Protein AF-A0A086PU56-F1 (afdb_monomer_lite)

Structure (mmCIF, N/CA/C/O backbone):
data_AF-A0A086PU56-F1
#
_entry.id   AF-A0A086PU56-F1
#
loop_
_atom_site.group_PDB
_atom_site.id
_atom_site.type_symbol
_atom_site.label_atom_id
_atom_site.label_alt_id
_atom_site.label_comp_id
_atom_site.label_asym_id
_atom_site.label_entity_id
_atom_site.label_seq_id
_atom_site.pdbx_PDB_ins_code
_atom_site.Cartn_x
_atom_site.Cartn_y
_atom_site.Cartn_z
_atom_site.occupancy
_atom_site.B_iso_or_equiv
_atom_site.auth_seq_id
_atom_site.auth_comp_id
_atom_site.auth_asym_id
_atom_site.auth_atom_id
_atom_site.pdbx_PDB_model_num
ATOM 1 N N . LEU A 1 1 ? -13.291 4.329 25.670 1.00 55.03 1 LEU A N 1
ATOM 2 C CA . LEU A 1 1 ? -14.716 4.045 25.392 1.00 55.03 1 LEU A CA 1
ATOM 3 C C . LEU A 1 1 ? -14.932 2.581 25.708 1.00 55.03 1 LEU A C 1
ATOM 5 O O . LEU A 1 1 ? -14.047 1.801 25.373 1.00 55.03 1 LEU A O 1
ATOM 9 N N . SER A 1 2 ? -15.997 2.230 26.428 1.00 65.12 2 SER A N 1
ATOM 10 C CA . SER A 1 2 ? -16.308 0.816 26.658 1.00 65.12 2 SER A CA 1
ATOM 11 C C . SER A 1 2 ? -16.771 0.168 25.348 1.00 65.12 2 SER A C 1
ATOM 13 O O . SER A 1 2 ? -17.221 0.871 24.440 1.00 65.12 2 SER A O 1
ATOM 15 N N . ASP A 1 3 ? -16.661 -1.156 25.231 1.00 54.44 3 ASP A N 1
ATOM 16 C CA . ASP A 1 3 ? -17.121 -1.868 24.031 1.00 54.44 3 ASP A CA 1
ATOM 17 C C . ASP A 1 3 ? -18.613 -1.638 23.751 1.00 54.44 3 ASP A C 1
ATOM 19 O O . ASP A 1 3 ? -18.994 -1.553 22.583 1.00 54.44 3 ASP A O 1
ATOM 23 N N . GLU A 1 4 ? -19.411 -1.451 24.809 1.00 64.31 4 GLU A N 1
ATOM 24 C CA . GLU A 1 4 ? -20.834 -1.088 24.766 1.00 64.31 4 GLU A CA 1
ATOM 25 C C . GLU A 1 4 ? -21.075 0.312 24.177 1.00 64.31 4 GLU A C 1
ATOM 27 O O . GLU A 1 4 ? -22.011 0.509 23.399 1.00 64.31 4 GLU A O 1
ATOM 32 N N . ASP A 1 5 ? -20.227 1.295 24.505 1.00 62.44 5 ASP A N 1
ATOM 33 C CA . ASP A 1 5 ? -20.349 2.660 23.969 1.00 62.44 5 ASP A CA 1
ATOM 34 C C . ASP A 1 5 ? -20.046 2.703 22.465 1.00 62.44 5 ASP A C 1
ATOM 36 O O . ASP A 1 5 ? -20.696 3.428 21.707 1.00 62.44 5 ASP A O 1
ATOM 40 N N . ILE A 1 6 ? -19.067 1.903 22.031 1.00 56.56 6 ILE A N 1
ATOM 41 C CA . ILE A 1 6 ? -18.674 1.774 20.622 1.00 56.56 6 ILE A CA 1
ATOM 42 C C . ILE A 1 6 ? -19.783 1.072 19.832 1.00 56.56 6 ILE A C 1
ATOM 44 O O . ILE A 1 6 ? -20.113 1.490 18.724 1.00 56.56 6 ILE A O 1
ATOM 48 N N . GLU A 1 7 ? -20.395 0.035 20.407 1.00 60.97 7 GLU A N 1
ATOM 49 C CA . GLU A 1 7 ? -21.490 -0.707 19.777 1.00 60.97 7 GLU A CA 1
ATOM 50 C C . GLU A 1 7 ? -22.728 0.177 19.569 1.00 60.97 7 GLU A C 1
ATOM 52 O O . GLU A 1 7 ? -23.252 0.247 18.457 1.00 60.97 7 GLU A O 1
ATOM 57 N N . LYS A 1 8 ? -23.113 0.971 20.577 1.00 67.25 8 LYS A N 1
ATOM 58 C CA . LYS A 1 8 ? -24.206 1.952 20.455 1.00 67.25 8 LYS A CA 1
ATOM 59 C C . LYS A 1 8 ? -23.942 3.042 19.417 1.00 67.25 8 LYS A C 1
ATOM 61 O O . LYS A 1 8 ? -24.867 3.465 18.723 1.00 67.25 8 LYS A O 1
ATOM 66 N N . GLN A 1 9 ? -22.707 3.533 19.305 1.00 65.00 9 GLN A N 1
ATOM 67 C CA . GLN A 1 9 ? -22.363 4.509 18.265 1.00 65.00 9 GLN A CA 1
ATOM 68 C C . GLN A 1 9 ? -22.461 3.901 16.860 1.00 65.00 9 GLN A C 1
ATOM 70 O O . GLN A 1 9 ? -22.974 4.549 15.945 1.00 65.00 9 GLN A O 1
ATOM 75 N N . LEU A 1 10 ? -22.023 2.653 16.697 1.00 60.66 10 LEU A N 1
ATOM 76 C CA . LEU A 1 10 ? -22.048 1.926 15.428 1.00 60.66 10 LEU A CA 1
ATOM 77 C C . LEU A 1 10 ? -23.455 1.529 14.983 1.00 60.66 10 LEU A C 1
ATOM 79 O O . LEU A 1 10 ? -23.767 1.621 13.795 1.00 60.66 10 LEU A O 1
ATOM 83 N N . GLU A 1 11 ? -24.340 1.184 15.919 1.00 64.75 11 GLU A N 1
ATOM 84 C CA . GLU A 1 11 ? -25.767 1.008 15.630 1.00 64.75 11 GLU A CA 1
ATOM 85 C C . GLU A 1 11 ? -26.376 2.271 14.999 1.00 64.75 11 GLU A C 1
ATOM 87 O O . GLU A 1 11 ? -27.215 2.180 14.102 1.00 64.75 11 GLU A O 1
ATOM 92 N N . GLY A 1 12 ? -25.901 3.460 15.389 1.00 63.69 12 GLY A N 1
ATOM 93 C CA . GLY A 1 12 ? -26.282 4.741 14.788 1.00 63.69 12 GLY A CA 1
ATOM 94 C C . GLY A 1 12 ? -25.843 4.918 13.327 1.00 63.69 12 GLY A C 1
ATOM 95 O O . GLY A 1 12 ? -26.480 5.677 12.589 1.00 63.69 12 GLY A O 1
ATOM 96 N N . MET A 1 13 ? -24.797 4.203 12.895 1.00 64.69 13 MET A N 1
ATOM 97 C CA . MET A 1 13 ? -24.257 4.230 11.528 1.00 64.69 13 MET A CA 1
ATOM 98 C C . MET A 1 13 ? -24.951 3.243 10.587 1.00 64.69 13 MET A C 1
ATOM 100 O O . MET A 1 13 ? -24.829 3.379 9.368 1.00 64.69 13 MET A O 1
ATOM 104 N N . LEU A 1 14 ? -25.717 2.286 11.124 1.00 62.94 14 LEU A N 1
ATOM 105 C CA . LEU A 1 14 ? -26.533 1.399 10.303 1.00 62.94 14 LEU A CA 1
ATOM 106 C C . LEU A 1 14 ? -27.480 2.235 9.419 1.00 62.94 14 LEU A C 1
ATOM 108 O O . LEU A 1 14 ? -28.028 3.258 9.858 1.00 62.94 14 LEU A O 1
ATOM 112 N N . PRO A 1 15 ? -27.726 1.825 8.168 1.00 60.47 15 PRO A N 1
ATOM 113 C CA . PRO A 1 15 ? -28.774 2.416 7.352 1.00 60.47 15 PRO A CA 1
ATOM 114 C C . PRO A 1 15 ? -30.108 2.500 8.111 1.00 60.47 15 PRO A C 1
ATOM 116 O O . PRO A 1 15 ? -30.476 1.584 8.845 1.00 60.47 15 PRO A O 1
ATOM 119 N N . ALA A 1 16 ? -30.858 3.593 7.938 1.00 61.00 16 ALA A N 1
ATOM 120 C CA . ALA A 1 16 ? -32.083 3.852 8.710 1.00 61.00 16 ALA A CA 1
ATOM 121 C C . ALA A 1 16 ? -33.115 2.703 8.646 1.00 61.00 16 ALA A C 1
ATOM 123 O O . ALA A 1 16 ? -33.845 2.477 9.609 1.00 61.00 16 ALA A O 1
ATOM 124 N N . HIS A 1 17 ? -33.128 1.942 7.547 1.00 58.12 17 HIS A N 1
ATOM 125 C CA . HIS A 1 17 ? -33.994 0.779 7.328 1.00 58.12 17 HIS A CA 1
ATOM 126 C C . HIS A 1 17 ? -33.595 -0.484 8.120 1.00 58.12 17 HIS A C 1
ATOM 128 O O . HIS A 1 17 ? -34.382 -1.423 8.173 1.00 58.12 17 HIS A O 1
ATOM 134 N N . LEU A 1 18 ? -32.395 -0.519 8.713 1.00 56.38 18 LEU A N 1
ATOM 135 C CA . LEU A 1 18 ? -31.957 -1.546 9.671 1.00 56.38 18 LEU A CA 1
ATOM 136 C C . LEU A 1 18 ? -32.157 -1.093 11.128 1.00 56.38 18 LEU A C 1
ATOM 138 O O . LEU A 1 18 ? -32.280 -1.928 12.015 1.00 56.38 18 LEU A O 1
ATOM 142 N N . ARG A 1 19 ? -32.230 0.225 11.372 1.00 61.25 19 ARG A N 1
ATOM 143 C CA . ARG A 1 19 ? -32.519 0.829 12.689 1.00 61.25 19 ARG A CA 1
ATOM 144 C C . ARG A 1 19 ? -34.007 0.879 13.048 1.00 61.25 19 ARG A C 1
ATOM 146 O O . ARG A 1 19 ? -34.351 1.206 14.179 1.00 61.25 19 ARG A O 1
ATOM 153 N N . SER A 1 20 ? -34.892 0.621 12.090 1.00 58.16 20 SER A N 1
ATOM 154 C CA . SER A 1 20 ? -36.346 0.656 12.271 1.00 58.16 20 SER A CA 1
ATOM 155 C C . SER A 1 20 ? -36.962 -0.715 11.957 1.00 58.16 20 SER A C 1
ATOM 157 O O . SER A 1 20 ? -36.424 -1.438 11.117 1.00 58.16 20 SER A O 1
ATOM 159 N N . PRO A 1 21 ? -38.060 -1.120 12.628 1.00 51.03 21 PRO A N 1
ATOM 160 C CA . PRO A 1 21 ? -38.699 -2.410 12.373 1.00 51.03 21 PRO A CA 1
ATOM 161 C C . PRO A 1 21 ? -39.156 -2.493 10.907 1.00 51.03 21 PRO A C 1
ATOM 163 O O . PRO A 1 21 ? -39.941 -1.668 10.440 1.00 51.03 21 PRO A O 1
ATOM 166 N N . SER A 1 22 ? -38.616 -3.466 10.166 1.00 51.72 22 SER A N 1
ATOM 167 C CA . SER A 1 22 ? -38.719 -3.541 8.703 1.00 51.72 22 SER A CA 1
ATOM 168 C C . SER A 1 22 ? -39.925 -4.365 8.235 1.00 51.72 22 SER A C 1
ATOM 170 O O . SER A 1 22 ? -40.062 -5.523 8.636 1.00 51.72 22 SER A O 1
ATOM 172 N N . PRO A 1 23 ? -40.762 -3.854 7.314 1.00 43.66 23 PRO A N 1
ATOM 173 C CA . PRO A 1 23 ? -41.641 -4.687 6.513 1.00 43.66 23 PRO A CA 1
ATOM 174 C C . PRO A 1 23 ? -40.881 -5.164 5.260 1.00 43.66 23 PRO A C 1
ATOM 176 O O . PRO A 1 23 ? -40.871 -4.486 4.238 1.00 43.66 23 PRO A O 1
ATOM 179 N N . ALA A 1 24 ? -40.227 -6.326 5.349 1.00 50.44 24 ALA A N 1
ATOM 180 C CA . ALA A 1 24 ? -39.989 -7.286 4.255 1.00 50.44 24 ALA A CA 1
ATOM 181 C C . ALA A 1 24 ? -39.618 -6.758 2.835 1.00 50.44 24 ALA A C 1
ATOM 183 O O . ALA A 1 24 ? -40.088 -7.319 1.845 1.00 50.44 24 ALA A O 1
ATOM 184 N N . ARG A 1 25 ? -38.797 -5.703 2.680 1.00 52.44 25 ARG A N 1
ATOM 185 C CA . ARG A 1 25 ? -38.546 -5.070 1.356 1.00 52.44 25 ARG A CA 1
ATOM 186 C C . ARG A 1 25 ? -37.115 -5.088 0.801 1.00 52.44 25 ARG A C 1
ATOM 188 O O . ARG A 1 25 ? -36.935 -4.624 -0.318 1.00 52.44 25 ARG A O 1
ATOM 195 N N . PHE A 1 26 ? -36.114 -5.638 1.494 1.00 53.97 26 PHE A N 1
ATOM 196 C CA . PHE A 1 26 ? -34.702 -5.479 1.077 1.00 53.97 26 PHE A CA 1
ATOM 197 C C . PHE A 1 26 ? -33.940 -6.777 0.754 1.00 53.97 26 PHE A C 1
ATOM 199 O O . PHE A 1 26 ? -32.730 -6.747 0.569 1.00 53.97 26 PHE A O 1
ATOM 206 N N . GLY A 1 27 ? -34.633 -7.914 0.626 1.00 58.41 27 GLY A N 1
ATOM 207 C CA . GLY A 1 27 ? -34.060 -9.131 0.028 1.00 58.41 27 GLY A CA 1
ATOM 208 C C . GLY A 1 27 ? -33.104 -9.947 0.907 1.00 58.41 27 GLY A C 1
ATOM 209 O O . GLY A 1 27 ? -32.570 -10.942 0.427 1.00 58.41 27 GLY A O 1
ATOM 210 N N . TRP A 1 28 ? -32.895 -9.579 2.176 1.00 60.50 28 TRP A N 1
ATOM 211 C CA . TRP A 1 28 ? -32.205 -10.448 3.135 1.00 60.50 28 TRP A CA 1
ATOM 212 C C . TRP A 1 28 ? -33.178 -11.486 3.703 1.00 60.50 28 TRP A C 1
ATOM 214 O O . TRP A 1 28 ? -34.264 -11.100 4.150 1.00 60.50 28 TRP A O 1
ATOM 224 N N . PRO A 1 29 ? -32.811 -12.780 3.710 1.00 64.31 29 PRO A N 1
ATOM 225 C CA . PRO A 1 29 ? -33.572 -13.790 4.431 1.00 64.31 29 PRO A CA 1
ATOM 226 C C . PRO A 1 29 ? -33.700 -13.379 5.907 1.00 64.31 29 PRO A C 1
ATOM 228 O O . PRO A 1 29 ? -32.696 -12.935 6.474 1.00 64.31 29 PRO A O 1
ATOM 231 N N . PRO A 1 30 ? -34.883 -13.498 6.542 1.00 63.88 30 PRO A N 1
ATOM 232 C CA . PRO A 1 30 ? -35.091 -13.127 7.946 1.00 63.88 30 PRO A CA 1
ATOM 233 C C . PRO A 1 30 ? -34.046 -13.729 8.894 1.00 63.88 30 PRO A C 1
ATOM 235 O O . PRO A 1 30 ? -33.581 -13.059 9.813 1.00 63.88 30 PRO A O 1
ATOM 238 N N . GLU A 1 31 ? -33.625 -14.963 8.624 1.00 68.12 31 GLU A N 1
ATOM 239 C CA . GLU A 1 31 ? -32.595 -15.688 9.365 1.00 68.12 31 GLU A CA 1
ATOM 240 C C . GLU A 1 31 ? -31.180 -15.096 9.235 1.00 68.12 31 GLU A C 1
ATOM 242 O O . GLU A 1 31 ? -30.375 -15.262 10.145 1.00 68.12 31 GLU A O 1
ATOM 247 N N . ALA A 1 32 ? -30.873 -14.367 8.156 1.00 68.31 32 ALA A N 1
ATOM 248 C CA . ALA A 1 32 ? -29.535 -13.830 7.879 1.00 68.31 32 ALA A CA 1
ATOM 249 C C . ALA A 1 32 ? -29.353 -12.367 8.324 1.00 68.31 32 ALA A C 1
ATOM 251 O O . ALA A 1 32 ? -28.243 -11.838 8.295 1.00 68.31 32 ALA A O 1
ATOM 252 N N . VAL A 1 33 ? -30.432 -11.689 8.735 1.00 69.38 33 VAL A N 1
ATOM 253 C CA . VAL A 1 33 ? -30.401 -10.260 9.094 1.00 69.38 33 VAL A CA 1
ATOM 254 C C . VAL A 1 33 ? -29.462 -10.000 10.271 1.00 69.38 33 VAL A C 1
ATOM 256 O O . VAL A 1 33 ? -28.642 -9.087 10.208 1.00 69.38 33 VAL A O 1
ATOM 259 N N . ALA A 1 34 ? -29.547 -10.814 11.326 1.00 69.31 34 ALA A N 1
ATOM 260 C CA . ALA A 1 34 ? -28.716 -10.652 12.518 1.00 69.31 34 ALA A CA 1
ATOM 261 C C . ALA A 1 34 ? -27.223 -10.847 12.212 1.00 69.31 34 ALA A C 1
ATOM 263 O O . ALA A 1 34 ? -26.387 -10.085 12.695 1.00 69.31 34 ALA A O 1
ATOM 264 N N . ASP A 1 35 ? -26.887 -11.830 11.377 1.00 72.00 35 ASP A N 1
ATOM 265 C CA . ASP A 1 35 ? -25.500 -12.124 11.022 1.00 72.00 35 ASP A CA 1
ATOM 266 C C . ASP A 1 35 ? -24.917 -11.083 10.062 1.00 72.00 35 ASP A C 1
ATOM 268 O O . ASP A 1 35 ? -23.776 -10.664 10.245 1.00 72.00 35 ASP A O 1
ATOM 272 N N . ASN A 1 36 ? -25.713 -10.568 9.121 1.00 68.00 36 ASN A N 1
ATOM 273 C CA . ASN A 1 36 ? -25.301 -9.463 8.253 1.00 68.00 36 ASN A CA 1
ATOM 274 C C . ASN A 1 36 ? -25.085 -8.158 9.036 1.00 68.00 36 ASN A C 1
ATOM 276 O O . ASN A 1 36 ? -24.133 -7.430 8.764 1.00 68.00 36 ASN A O 1
ATOM 280 N N . ILE A 1 37 ? -25.927 -7.866 10.035 1.00 67.50 37 ILE A N 1
ATOM 281 C CA . ILE A 1 37 ? -25.735 -6.709 10.925 1.00 67.50 37 ILE A CA 1
ATOM 282 C C . ILE A 1 37 ? -24.455 -6.878 11.749 1.00 67.50 37 ILE A C 1
ATOM 284 O O . ILE A 1 37 ? -23.664 -5.944 11.840 1.00 67.50 37 ILE A O 1
ATOM 288 N N . ARG A 1 38 ? -24.208 -8.068 12.310 1.00 70.31 38 ARG A N 1
ATOM 289 C CA . ARG A 1 38 ? -22.964 -8.354 13.045 1.00 70.31 38 ARG A CA 1
ATOM 290 C C . ARG A 1 38 ? -21.731 -8.232 12.160 1.00 70.31 38 ARG A C 1
ATOM 292 O O . ARG A 1 38 ? -20.716 -7.725 12.627 1.00 70.31 38 ARG A O 1
ATOM 299 N N . LEU A 1 39 ? -21.810 -8.689 10.911 1.00 72.00 39 LEU A N 1
ATOM 300 C CA . LEU A 1 39 ? -20.736 -8.533 9.937 1.00 72.00 39 LEU A CA 1
ATOM 301 C C . LEU A 1 39 ? -20.474 -7.051 9.663 1.00 72.00 39 LEU A C 1
ATOM 303 O O . LEU A 1 39 ? -19.336 -6.621 9.786 1.00 72.00 39 LEU A O 1
ATOM 307 N N . PHE A 1 40 ? -21.519 -6.259 9.418 1.00 68.88 40 PHE A N 1
ATOM 308 C CA . PHE A 1 40 ? -21.396 -4.816 9.208 1.00 68.88 40 PHE A CA 1
ATOM 309 C C . PHE A 1 40 ? -20.796 -4.097 10.423 1.00 68.88 40 PHE A C 1
ATOM 311 O O . PHE A 1 40 ? -19.900 -3.274 10.276 1.00 68.88 40 PHE A O 1
ATOM 318 N N . ILE A 1 41 ? -21.264 -4.409 11.636 1.00 64.75 41 ILE A N 1
ATOM 319 C CA . ILE A 1 41 ? -20.729 -3.821 12.872 1.00 64.75 41 ILE A CA 1
ATOM 320 C C . ILE A 1 41 ? -19.270 -4.230 13.068 1.00 64.75 41 ILE A C 1
ATOM 322 O O . ILE A 1 41 ? -18.474 -3.402 13.498 1.00 64.75 41 ILE A O 1
ATOM 326 N N . ARG A 1 42 ? -18.901 -5.476 12.745 1.00 69.88 42 ARG A N 1
ATOM 327 C CA . ARG A 1 42 ? -17.510 -5.939 12.799 1.00 69.88 42 ARG A CA 1
ATOM 328 C C . ARG A 1 42 ? -16.646 -5.196 11.789 1.00 69.88 42 ARG A C 1
ATOM 330 O O . ARG A 1 42 ? -15.637 -4.644 12.189 1.00 69.88 42 ARG A O 1
ATOM 337 N N . GLU A 1 43 ? -17.072 -5.114 10.533 1.00 66.31 43 GLU A N 1
ATOM 338 C CA . GLU A 1 43 ? -16.362 -4.380 9.482 1.00 66.31 43 GLU A CA 1
ATOM 339 C C . GLU A 1 43 ? -16.209 -2.898 9.839 1.00 66.31 43 GLU A C 1
ATOM 341 O O . GLU A 1 43 ? -15.130 -2.340 9.679 1.00 66.31 43 GLU A O 1
ATOM 346 N N . ALA A 1 44 ? -17.246 -2.274 10.402 1.00 62.69 44 ALA A N 1
ATOM 347 C CA . ALA A 1 44 ? -17.198 -0.891 10.860 1.00 62.69 44 ALA A CA 1
ATOM 348 C C . ALA A 1 44 ? -16.341 -0.713 12.127 1.00 62.69 44 ALA A C 1
ATOM 350 O O . ALA A 1 44 ? -15.652 0.297 12.241 1.00 62.69 44 ALA A O 1
ATOM 351 N N . LYS A 1 45 ? -16.348 -1.669 13.073 1.00 64.00 45 LYS A N 1
ATOM 352 C CA . LYS A 1 45 ? -15.429 -1.695 14.230 1.00 64.00 45 LYS A CA 1
ATOM 353 C C . LYS A 1 45 ? -13.991 -1.830 13.763 1.00 64.00 45 LYS A C 1
ATOM 355 O O . LYS A 1 45 ? -13.143 -1.106 14.270 1.00 64.00 45 LYS A O 1
ATOM 360 N N . ASP A 1 46 ? -13.730 -2.724 12.818 1.00 60.81 46 ASP A N 1
ATOM 361 C CA . ASP A 1 46 ? -12.413 -2.920 12.233 1.00 60.81 46 ASP A CA 1
ATOM 362 C C . ASP A 1 46 ? -11.990 -1.625 11.526 1.00 60.81 46 ASP A C 1
ATOM 364 O O . ASP A 1 46 ? -10.940 -1.085 11.845 1.00 60.81 46 ASP A O 1
ATOM 368 N N . GLU A 1 47 ? -12.842 -1.025 10.690 1.00 61.03 47 GLU A N 1
ATOM 369 C CA . GLU A 1 47 ? -12.590 0.266 10.029 1.00 61.03 47 GLU A CA 1
ATOM 370 C C . GLU A 1 47 ? -12.354 1.417 11.031 1.00 61.03 47 GLU A C 1
ATOM 372 O O . GLU A 1 47 ? -11.457 2.236 10.837 1.00 61.03 47 GLU A O 1
ATOM 377 N N . LEU A 1 48 ? -13.075 1.463 12.154 1.00 59.94 48 LEU A N 1
ATOM 378 C CA . LEU A 1 48 ? -12.859 2.448 13.224 1.00 59.94 48 LEU A CA 1
ATOM 379 C C . LEU A 1 48 ? -11.600 2.182 14.056 1.00 59.94 48 LEU A C 1
ATOM 381 O O . LEU A 1 48 ? -10.901 3.129 14.414 1.00 59.94 48 LEU A O 1
ATOM 385 N N . ALA A 1 49 ? -11.274 0.924 14.347 1.00 57.22 49 ALA A N 1
ATOM 386 C CA . ALA A 1 49 ? -10.025 0.541 15.006 1.00 57.22 49 ALA A CA 1
ATOM 387 C C . ALA A 1 49 ? -8.815 0.906 14.130 1.00 57.22 49 ALA A C 1
ATOM 389 O O . ALA A 1 49 ? -7.786 1.367 14.625 1.00 57.22 49 ALA A O 1
ATOM 390 N N . LEU A 1 50 ? -8.986 0.799 12.813 1.00 57.47 50 LEU A N 1
ATOM 391 C CA . LEU A 1 50 ? -8.070 1.251 11.771 1.00 57.47 50 LEU A CA 1
ATOM 392 C C . LEU A 1 50 ? -7.952 2.793 11.670 1.00 57.47 50 LEU A C 1
ATOM 394 O O . LEU A 1 50 ? -7.039 3.294 11.013 1.00 57.47 50 LEU A O 1
ATOM 398 N N . HIS A 1 51 ? -8.816 3.547 12.358 1.00 58.03 51 HIS A N 1
ATOM 399 C CA . HIS A 1 51 ? -8.730 4.999 12.580 1.00 58.03 51 HIS A CA 1
ATOM 400 C C . HIS A 1 51 ? -8.290 5.367 14.014 1.00 58.03 51 HIS A C 1
ATOM 402 O O . HIS A 1 51 ? -8.414 6.521 14.431 1.00 58.03 51 HIS A O 1
ATOM 408 N N . GLY A 1 52 ? -7.780 4.397 14.781 1.00 62.00 52 GLY A N 1
ATOM 409 C CA . GLY A 1 52 ? -7.311 4.594 16.152 1.00 62.00 52 GLY A CA 1
ATOM 410 C C . GLY A 1 52 ? -6.070 5.501 16.275 1.00 62.00 52 GLY A C 1
ATOM 411 O O . GLY A 1 52 ? -5.359 5.739 15.299 1.00 62.00 52 GLY A O 1
ATOM 412 N N . PRO A 1 53 ? -5.758 5.991 17.492 1.00 60.81 53 PRO A N 1
ATOM 413 C CA . PRO A 1 53 ? -4.679 6.961 17.749 1.00 60.81 53 PRO A CA 1
ATOM 414 C C . PRO A 1 53 ? -3.259 6.455 17.419 1.00 60.81 53 PRO A C 1
ATOM 416 O O . PRO A 1 53 ? -2.323 7.253 17.310 1.00 60.81 53 PRO A O 1
ATOM 419 N N . ASP A 1 54 ? -3.094 5.143 17.237 1.00 75.69 54 ASP A N 1
ATOM 420 C CA . ASP A 1 54 ? -1.815 4.493 16.924 1.00 75.69 54 ASP A CA 1
ATOM 421 C C . ASP A 1 54 ? -1.582 4.279 15.421 1.00 75.69 54 ASP A C 1
ATOM 423 O O . ASP A 1 54 ? -0.597 3.654 15.018 1.00 75.69 54 ASP A O 1
ATOM 427 N N . MET A 1 55 ? -2.462 4.832 14.586 1.00 77.50 55 MET A N 1
ATOM 428 C CA . MET A 1 55 ? -2.365 4.771 13.132 1.00 77.50 55 MET A CA 1
ATOM 429 C C . MET A 1 55 ? -1.672 6.016 12.572 1.00 77.50 55 MET A C 1
ATOM 431 O O . MET A 1 55 ? -1.970 7.153 12.936 1.00 77.50 55 MET A O 1
ATOM 435 N N . VAL A 1 56 ? -0.745 5.801 11.642 1.00 82.19 56 VAL A N 1
ATOM 436 C CA . VAL A 1 56 ? -0.105 6.850 10.846 1.00 82.19 56 VAL A CA 1
ATOM 437 C C . VAL A 1 56 ? -0.881 7.012 9.550 1.00 82.19 56 VAL A C 1
ATOM 439 O O . VAL A 1 56 ? -1.017 6.068 8.773 1.00 82.19 56 VAL A O 1
ATOM 442 N N . HIS A 1 57 ? -1.359 8.228 9.293 1.00 83.88 57 HIS A N 1
ATOM 443 C CA . HIS A 1 57 ? -2.065 8.580 8.064 1.00 83.88 57 HIS A CA 1
ATOM 444 C C . HIS A 1 57 ? -1.130 9.320 7.112 1.00 83.88 57 HIS A C 1
ATOM 446 O O . HIS A 1 57 ? -0.571 10.360 7.457 1.00 83.88 57 HIS A O 1
ATOM 452 N N . ASN A 1 58 ? -0.971 8.814 5.889 1.00 84.06 58 ASN A N 1
ATOM 453 C CA . ASN A 1 58 ? -0.111 9.455 4.899 1.00 84.06 58 ASN A CA 1
ATOM 454 C C . ASN A 1 58 ? -0.599 9.230 3.461 1.00 84.06 58 ASN A C 1
ATOM 456 O O . ASN A 1 58 ? -1.579 8.531 3.205 1.00 84.06 58 ASN A O 1
ATOM 460 N N . ARG A 1 59 ? 0.080 9.849 2.492 1.00 86.62 59 ARG A N 1
ATOM 461 C CA . ARG A 1 59 ? -0.156 9.617 1.065 1.00 86.62 59 ARG A CA 1
ATOM 462 C C . ARG A 1 59 ? 1.080 9.010 0.433 1.00 86.62 59 ARG A C 1
ATOM 464 O O . ARG A 1 59 ? 2.096 9.685 0.271 1.00 86.62 59 ARG A O 1
ATOM 471 N N . ILE A 1 60 ? 0.968 7.763 -0.002 1.00 87.19 60 ILE A N 1
ATOM 472 C CA . ILE A 1 60 ? 2.049 7.094 -0.715 1.00 87.19 60 ILE A CA 1
ATOM 473 C C . ILE A 1 60 ? 1.977 7.413 -2.202 1.00 87.19 60 ILE A C 1
ATOM 475 O O . ILE A 1 60 ? 0.902 7.445 -2.808 1.00 87.19 60 ILE A O 1
ATOM 479 N N . ARG A 1 61 ? 3.139 7.677 -2.800 1.00 87.88 61 ARG A N 1
ATOM 480 C CA . ARG A 1 61 ? 3.250 7.790 -4.252 1.00 87.88 61 ARG A CA 1
ATOM 481 C C . ARG A 1 61 ? 3.337 6.399 -4.820 1.00 87.88 61 ARG A C 1
ATOM 483 O O . ARG A 1 61 ? 4.187 5.622 -4.405 1.00 87.88 61 ARG A O 1
ATOM 490 N N . VAL A 1 62 ? 2.507 6.113 -5.794 1.00 84.44 62 VAL A N 1
ATOM 491 C CA . VAL A 1 62 ? 2.552 4.854 -6.518 1.00 84.44 62 VAL A CA 1
ATOM 492 C C . VAL A 1 62 ? 3.016 5.148 -7.930 1.00 84.44 62 VAL A C 1
ATOM 494 O O . VAL A 1 62 ? 2.905 6.286 -8.376 1.00 84.44 62 VAL A O 1
ATOM 497 N N . ASN A 1 63 ? 3.665 4.158 -8.541 1.00 74.06 63 ASN A N 1
ATOM 498 C CA . ASN A 1 63 ? 4.019 4.021 -9.957 1.00 74.06 63 ASN A CA 1
ATOM 499 C C . ASN A 1 63 ? 3.725 5.189 -10.915 1.00 74.06 63 ASN A C 1
ATOM 501 O O . ASN A 1 63 ? 2.673 5.808 -10.913 1.00 74.06 63 ASN A O 1
ATOM 505 N N . GLY A 1 64 ? 4.690 5.447 -11.797 1.00 63.44 64 GLY A N 1
ATOM 506 C CA . GLY A 1 64 ? 4.644 6.556 -12.746 1.00 63.44 64 GLY A CA 1
ATOM 507 C C . GLY A 1 64 ? 5.988 7.269 -12.886 1.00 63.44 64 GLY A C 1
ATOM 508 O O . GLY A 1 64 ? 6.925 7.055 -12.101 1.00 63.44 64 GLY A O 1
ATOM 509 N N . ARG A 1 65 ? 6.093 8.118 -13.908 1.00 56.84 65 ARG A N 1
ATOM 510 C CA . ARG A 1 65 ? 7.222 9.016 -14.165 1.00 56.84 65 ARG A CA 1
ATOM 511 C C . ARG A 1 65 ? 6.988 10.349 -13.464 1.00 56.84 65 ARG A C 1
ATOM 513 O O . ARG A 1 65 ? 5.893 10.894 -13.481 1.00 56.84 65 ARG A O 1
ATOM 520 N N . SER A 1 66 ? 8.048 10.930 -12.900 1.00 49.97 66 SER A N 1
ATOM 521 C CA . SER A 1 66 ? 7.976 12.242 -12.233 1.00 49.97 66 SER A CA 1
ATOM 522 C C . SER A 1 66 ? 7.652 13.407 -13.172 1.00 49.97 66 SER A C 1
ATOM 524 O O . SER A 1 66 ? 7.320 14.486 -12.692 1.00 49.97 66 SER A O 1
ATOM 526 N N . LYS A 1 67 ? 7.761 13.208 -14.491 1.00 52.00 67 LYS A N 1
ATOM 527 C CA . LYS A 1 67 ? 7.307 14.158 -15.508 1.00 52.00 67 LYS A CA 1
ATOM 528 C C . LYS A 1 67 ? 6.254 13.481 -16.382 1.00 52.00 67 LYS A C 1
ATOM 530 O O . LYS A 1 67 ? 6.532 12.362 -16.832 1.00 52.00 67 LYS A O 1
ATOM 535 N N . PRO A 1 68 ? 5.119 14.146 -16.665 1.00 51.41 68 PRO A N 1
ATOM 536 C CA . PRO A 1 68 ? 4.150 13.630 -17.609 1.00 51.41 68 PRO A CA 1
ATOM 537 C C . PRO A 1 68 ? 4.854 13.434 -18.962 1.00 51.41 68 PRO A C 1
ATOM 539 O O . PRO A 1 68 ? 5.555 14.329 -19.454 1.00 51.41 68 PRO A O 1
ATOM 542 N N . PRO A 1 69 ? 4.789 12.230 -19.533 1.00 55.72 69 PRO A N 1
ATOM 543 C CA . PRO A 1 69 ? 5.388 11.945 -20.826 1.00 55.72 69 PRO A CA 1
ATOM 544 C C . PRO A 1 69 ? 4.745 12.814 -21.914 1.00 55.72 69 PRO A C 1
ATOM 546 O O . PRO A 1 69 ? 3.540 13.024 -21.937 1.00 55.72 69 PRO A O 1
ATOM 549 N N . ARG A 1 70 ? 5.561 13.317 -22.849 1.00 56.38 70 ARG A N 1
ATOM 550 C CA . ARG A 1 70 ? 5.143 14.292 -23.882 1.00 56.38 70 ARG A CA 1
ATOM 551 C C . ARG A 1 70 ? 4.072 13.784 -24.863 1.00 56.38 70 ARG A C 1
ATOM 553 O O . ARG A 1 70 ? 3.638 14.549 -25.714 1.00 56.38 70 ARG A O 1
ATOM 560 N N . ARG A 1 71 ? 3.689 12.506 -24.807 1.00 55.00 71 ARG A N 1
ATOM 561 C CA . ARG A 1 71 ? 2.678 11.907 -25.692 1.00 55.00 71 ARG A CA 1
ATOM 562 C C . ARG A 1 71 ? 1.471 11.473 -24.864 1.00 55.00 71 ARG A C 1
ATOM 564 O O . ARG A 1 71 ? 1.644 10.804 -23.849 1.00 55.00 71 ARG A O 1
ATOM 571 N N . ALA A 1 72 ? 0.272 11.780 -25.360 1.00 52.09 72 ALA A N 1
ATOM 572 C CA . ALA A 1 72 ? -1.005 11.497 -24.697 1.00 52.09 72 ALA A CA 1
ATOM 573 C C . ALA A 1 72 ? -1.210 10.012 -24.331 1.00 52.09 72 ALA A C 1
ATOM 575 O O . ALA A 1 72 ? -1.773 9.713 -23.285 1.00 52.09 72 ALA A O 1
ATOM 576 N N . ALA A 1 73 ? -0.675 9.078 -25.127 1.00 53.91 73 ALA A N 1
ATOM 577 C CA . ALA A 1 73 ? -0.757 7.635 -24.861 1.00 53.91 73 ALA A CA 1
ATOM 578 C C . ALA A 1 73 ? -0.094 7.193 -23.539 1.00 53.91 73 ALA A C 1
ATOM 580 O O . ALA A 1 73 ? -0.333 6.087 -23.067 1.00 53.91 73 ALA A O 1
ATOM 581 N N . PHE A 1 74 ? 0.733 8.046 -22.933 1.00 52.81 74 PHE A N 1
ATOM 582 C CA . PHE A 1 74 ? 1.440 7.751 -21.694 1.00 52.81 74 PHE A CA 1
ATOM 583 C C . PHE A 1 74 ? 0.913 8.559 -20.486 1.00 52.81 74 PHE A C 1
ATOM 585 O O . PHE A 1 74 ? 1.547 8.540 -19.431 1.00 52.81 74 PHE A O 1
ATOM 592 N N . LEU A 1 75 ? -0.230 9.254 -20.609 1.00 51.22 75 LEU A N 1
ATOM 593 C CA . LEU A 1 75 ? -0.902 9.942 -19.487 1.00 51.22 75 LEU A CA 1
ATOM 594 C C . LEU A 1 75 ? -1.168 8.999 -18.301 1.00 51.22 75 LEU A C 1
ATOM 596 O O . LEU A 1 75 ? -1.102 9.408 -17.150 1.00 51.22 75 LEU A O 1
ATOM 600 N N . PHE A 1 76 ? -1.339 7.703 -18.569 1.00 53.03 76 PHE A N 1
ATOM 601 C CA . PHE A 1 76 ? -1.477 6.671 -17.541 1.00 53.03 76 PHE A CA 1
ATOM 602 C C . PHE A 1 76 ? -0.223 6.470 -16.673 1.00 53.03 76 PHE A C 1
ATOM 604 O O . PHE A 1 76 ? -0.272 5.716 -15.711 1.00 53.03 76 PHE A O 1
ATOM 611 N N . HIS A 1 77 ? 0.912 7.102 -16.987 1.00 58.00 77 HIS A N 1
ATOM 612 C CA . HIS A 1 77 ? 2.160 7.001 -16.220 1.00 58.00 77 HIS A CA 1
ATOM 613 C C . HIS A 1 77 ? 2.398 8.197 -15.290 1.00 58.00 77 HIS A C 1
ATOM 615 O O . HIS A 1 77 ? 3.540 8.435 -14.889 1.00 58.00 77 HIS A O 1
ATOM 621 N N . GLU A 1 78 ? 1.373 8.982 -14.972 1.00 64.12 78 GLU A N 1
ATOM 622 C CA . GLU A 1 78 ? 1.474 9.996 -13.924 1.00 64.12 78 GLU A CA 1
ATOM 623 C C . GLU A 1 78 ? 1.651 9.359 -12.540 1.00 64.12 78 GLU A C 1
ATOM 625 O O . GLU A 1 78 ? 1.181 8.256 -12.279 1.00 64.12 78 GLU A O 1
ATOM 630 N N . ILE A 1 79 ? 2.363 10.051 -11.644 1.00 74.62 79 ILE A N 1
ATOM 631 C CA . ILE A 1 79 ? 2.511 9.592 -10.259 1.00 74.62 79 ILE A CA 1
ATOM 632 C C . ILE A 1 79 ? 1.176 9.768 -9.543 1.00 74.62 79 ILE A C 1
ATOM 634 O O . ILE A 1 79 ? 0.778 10.894 -9.233 1.00 74.62 79 ILE A O 1
ATOM 638 N N . PHE A 1 80 ? 0.547 8.650 -9.203 1.00 80.12 80 PHE A N 1
ATOM 639 C CA . PHE A 1 80 ? -0.662 8.635 -8.396 1.00 80.12 80 PHE A CA 1
ATOM 640 C C . PHE A 1 80 ? -0.332 8.728 -6.900 1.00 80.12 80 PHE A C 1
ATOM 642 O O . PHE A 1 80 ? 0.691 8.214 -6.440 1.00 80.12 80 PHE A O 1
ATOM 649 N N . ARG A 1 81 ? -1.190 9.396 -6.122 1.00 85.62 81 ARG A N 1
ATOM 650 C CA . ARG A 1 81 ? -1.069 9.475 -4.660 1.00 85.62 81 ARG A CA 1
ATOM 651 C C . ARG A 1 81 ? -2.268 8.797 -4.026 1.00 85.62 81 ARG A C 1
ATOM 653 O O . ARG A 1 81 ? -3.384 9.270 -4.199 1.00 85.62 81 ARG A O 1
ATOM 660 N N . LYS A 1 82 ? -2.024 7.749 -3.246 1.00 88.19 82 LYS A N 1
ATOM 661 C CA . LYS A 1 82 ? -3.073 7.009 -2.546 1.00 88.19 82 LYS A CA 1
ATOM 662 C C . LYS A 1 82 ? -3.020 7.305 -1.054 1.00 88.19 82 LYS A C 1
ATOM 664 O O . LYS A 1 82 ? -1.937 7.290 -0.468 1.00 88.19 82 LYS A O 1
ATOM 669 N N . ALA A 1 83 ? -4.173 7.604 -0.459 1.00 87.19 83 ALA A N 1
ATOM 670 C CA . ALA A 1 83 ? -4.297 7.723 0.988 1.00 87.19 83 ALA A CA 1
ATOM 671 C C . ALA A 1 83 ? -4.114 6.344 1.628 1.00 87.19 83 ALA A C 1
ATOM 673 O O . ALA A 1 83 ? -4.759 5.377 1.213 1.00 87.19 83 ALA A O 1
ATOM 674 N N . ILE A 1 84 ? -3.227 6.277 2.615 1.00 89.38 84 ILE A N 1
ATOM 675 C CA . ILE A 1 84 ? -2.942 5.073 3.383 1.00 89.38 84 ILE A CA 1
ATOM 676 C C . ILE A 1 84 ? -2.989 5.376 4.879 1.00 89.38 84 ILE A C 1
ATOM 678 O O . ILE A 1 84 ? -2.636 6.479 5.308 1.00 89.38 84 ILE A O 1
ATOM 682 N N . ALA A 1 85 ? -3.399 4.386 5.657 1.00 87.81 85 ALA A N 1
ATOM 683 C CA . ALA A 1 85 ? -3.277 4.361 7.104 1.00 87.81 85 ALA A CA 1
ATOM 684 C C . ALA A 1 85 ? -2.577 3.061 7.512 1.00 87.81 85 ALA A C 1
ATOM 686 O O . ALA A 1 85 ? -2.830 2.019 6.914 1.00 87.81 85 ALA A O 1
ATOM 687 N N . PHE A 1 86 ? -1.667 3.108 8.478 1.00 87.50 86 PHE A N 1
ATOM 688 C CA . PHE A 1 86 ? -0.944 1.918 8.935 1.00 87.50 86 PHE A CA 1
ATOM 689 C C . PHE A 1 86 ? -0.523 2.057 10.399 1.00 87.50 86 PHE A C 1
ATOM 691 O O . PHE A 1 86 ? -0.303 3.172 10.868 1.00 87.50 86 PHE A O 1
ATOM 698 N N . LYS A 1 87 ? -0.403 0.942 11.127 1.00 85.56 87 LYS A N 1
ATOM 699 C CA . LYS A 1 87 ? 0.068 0.957 12.523 1.00 85.56 87 LYS A CA 1
ATOM 700 C C . LYS A 1 87 ? 1.533 1.392 12.606 1.00 85.56 87 LYS A C 1
ATOM 702 O O . LYS A 1 87 ? 2.338 1.048 11.739 1.00 85.56 87 LYS A O 1
ATOM 707 N N . LYS A 1 88 ? 1.895 2.127 13.662 1.00 84.12 88 LYS A N 1
ATOM 708 C CA . LYS A 1 88 ? 3.255 2.674 13.861 1.00 84.12 88 LYS A CA 1
ATOM 709 C C . LYS A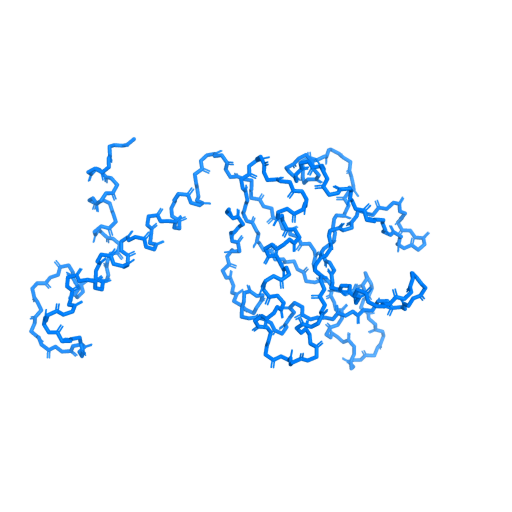 1 88 ? 4.374 1.626 13.882 1.00 84.12 88 LYS A C 1
ATOM 711 O O . LYS A 1 88 ? 5.504 1.942 13.517 1.00 84.12 88 LYS A O 1
ATOM 716 N N . ASP A 1 89 ? 4.072 0.408 14.312 1.00 87.00 89 ASP A N 1
ATOM 717 C CA . ASP A 1 89 ? 5.015 -0.694 14.510 1.00 87.00 89 ASP A CA 1
ATOM 718 C C . ASP A 1 89 ? 5.184 -1.607 13.284 1.00 87.00 89 ASP A C 1
ATOM 720 O O . ASP A 1 89 ? 6.002 -2.527 13.313 1.00 87.00 89 ASP A O 1
ATOM 724 N N . ILE A 1 90 ? 4.461 -1.348 12.189 1.00 90.06 90 ILE A N 1
ATOM 725 C CA . ILE A 1 90 ? 4.578 -2.139 10.962 1.00 90.06 90 ILE A CA 1
ATOM 726 C C . ILE A 1 90 ? 5.979 -1.998 10.359 1.00 90.06 90 ILE A C 1
ATOM 728 O O . ILE A 1 90 ? 6.491 -0.894 10.139 1.00 90.06 90 ILE A O 1
ATOM 732 N N . SER A 1 91 ? 6.576 -3.146 10.040 1.00 93.38 91 SER A N 1
ATOM 733 C CA . SER A 1 91 ? 7.830 -3.242 9.288 1.00 93.38 91 SER A CA 1
ATOM 734 C C . SER A 1 91 ? 7.618 -3.051 7.785 1.00 93.38 91 SER A C 1
ATOM 736 O O . SER A 1 91 ? 6.543 -3.325 7.242 1.00 93.38 91 SER A O 1
ATOM 738 N N . VAL A 1 92 ? 8.668 -2.631 7.076 1.00 93.44 92 VAL A N 1
ATOM 739 C CA . VAL A 1 92 ? 8.667 -2.530 5.608 1.00 93.44 92 VAL A CA 1
ATOM 740 C C . VAL A 1 92 ? 8.329 -3.875 4.964 1.00 93.44 92 VAL A C 1
ATOM 742 O O . VAL A 1 92 ? 7.617 -3.899 3.962 1.00 93.44 92 VAL A O 1
ATOM 745 N N . LEU A 1 93 ? 8.760 -4.995 5.555 1.00 94.31 93 LEU A N 1
ATOM 746 C CA . LEU A 1 93 ? 8.385 -6.330 5.091 1.00 94.31 93 LEU A CA 1
ATOM 747 C C . LEU A 1 93 ? 6.869 -6.547 5.108 1.00 94.31 93 LEU A C 1
ATOM 749 O O . LEU A 1 93 ? 6.297 -6.907 4.082 1.00 94.31 93 LEU A O 1
ATOM 753 N N . GLN A 1 94 ? 6.222 -6.318 6.254 1.00 93.50 94 GLN A N 1
ATOM 754 C CA . GLN A 1 94 ? 4.772 -6.491 6.409 1.00 93.50 94 GLN A CA 1
ATOM 755 C C . GLN A 1 94 ? 4.001 -5.556 5.473 1.00 93.50 94 GLN A C 1
ATOM 757 O O . GLN A 1 94 ? 3.039 -5.961 4.824 1.00 93.50 94 GLN A O 1
ATOM 762 N N . PHE A 1 95 ? 4.475 -4.319 5.335 1.00 93.94 95 PHE A N 1
ATOM 763 C CA . PHE A 1 95 ? 3.905 -3.347 4.412 1.00 93.94 95 PHE A CA 1
ATOM 764 C C . PHE A 1 95 ? 4.009 -3.811 2.952 1.00 93.94 95 PHE A C 1
ATOM 766 O O . PHE A 1 95 ? 3.015 -3.825 2.227 1.00 93.94 95 PHE A O 1
ATOM 773 N N . ASN A 1 96 ? 5.190 -4.258 2.516 1.00 94.62 96 ASN A N 1
ATOM 774 C CA . ASN A 1 96 ? 5.398 -4.809 1.176 1.00 94.62 96 ASN A CA 1
ATOM 775 C C . ASN A 1 96 ? 4.554 -6.072 0.945 1.00 94.62 96 ASN A C 1
ATOM 777 O O . ASN A 1 96 ? 3.988 -6.242 -0.133 1.00 94.62 96 ASN A O 1
ATOM 781 N N . GLN A 1 97 ? 4.424 -6.952 1.939 1.00 95.12 97 GLN A N 1
ATOM 782 C CA . GLN A 1 97 ? 3.586 -8.150 1.845 1.00 95.12 97 GLN A CA 1
ATOM 783 C C . GLN A 1 97 ? 2.118 -7.789 1.610 1.00 95.12 97 GLN A C 1
ATOM 785 O O . GLN A 1 97 ? 1.525 -8.278 0.650 1.00 95.12 97 GLN A O 1
ATOM 790 N N . PHE A 1 98 ? 1.574 -6.850 2.386 1.00 94.94 98 PHE A N 1
ATOM 791 C CA . PHE A 1 98 ? 0.203 -6.375 2.220 1.00 94.94 98 PHE A CA 1
ATOM 792 C C . PHE A 1 98 ? -0.068 -5.858 0.796 1.00 94.94 98 PHE A C 1
ATOM 794 O O . PHE A 1 98 ? -1.021 -6.269 0.131 1.00 94.94 98 PHE A O 1
ATOM 801 N N . PHE A 1 99 ? 0.806 -4.994 0.270 1.00 94.25 99 PHE A N 1
ATOM 802 C CA . PHE A 1 99 ? 0.645 -4.476 -1.092 1.00 94.25 99 PHE A CA 1
ATOM 803 C C . PHE A 1 99 ? 0.911 -5.532 -2.171 1.00 94.25 99 PHE A C 1
ATOM 805 O O . PHE A 1 99 ? 0.334 -5.459 -3.256 1.00 94.25 99 PHE A O 1
ATOM 812 N N . THR A 1 100 ? 1.741 -6.534 -1.886 1.00 94.50 100 THR A N 1
ATOM 813 C CA . THR A 1 100 ? 1.924 -7.690 -2.770 1.00 94.50 100 THR A CA 1
ATOM 814 C C . THR A 1 100 ? 0.635 -8.502 -2.866 1.00 94.50 100 THR A C 1
ATOM 816 O O . THR A 1 100 ? 0.250 -8.915 -3.958 1.00 94.50 100 THR A O 1
ATOM 819 N N . ASP A 1 101 ? -0.082 -8.684 -1.760 1.00 94.00 101 ASP A N 1
ATOM 820 C CA . ASP A 1 101 ? -1.366 -9.384 -1.768 1.00 94.00 101 ASP A CA 1
ATOM 821 C C . ASP A 1 101 ? -2.447 -8.605 -2.525 1.00 94.00 101 ASP A C 1
ATOM 823 O O . ASP A 1 101 ? -3.232 -9.207 -3.259 1.00 94.00 101 ASP A O 1
ATOM 827 N N . ILE A 1 102 ? -2.414 -7.269 -2.477 1.00 92.62 102 ILE A N 1
ATOM 828 C CA . ILE A 1 102 ? -3.233 -6.420 -3.357 1.00 92.62 102 ILE A CA 1
ATOM 829 C C . ILE A 1 102 ? -2.898 -6.661 -4.840 1.00 92.62 102 ILE A C 1
ATOM 831 O O . ILE A 1 102 ? -3.806 -6.811 -5.658 1.00 92.62 102 ILE A O 1
ATOM 835 N N . LEU A 1 103 ? -1.615 -6.742 -5.214 1.00 90.00 103 LEU A N 1
ATOM 836 C CA . LEU A 1 103 ? -1.213 -7.017 -6.603 1.00 90.00 103 LEU A CA 1
ATOM 837 C C . LEU A 1 103 ? -1.698 -8.389 -7.091 1.00 90.00 103 LEU A C 1
ATOM 839 O O . LEU A 1 103 ? -2.099 -8.523 -8.249 1.00 90.00 103 LEU A O 1
ATOM 843 N N . LYS A 1 104 ? -1.734 -9.400 -6.216 1.00 91.12 104 LYS A N 1
ATOM 844 C CA . LYS A 1 104 ? -2.275 -10.731 -6.548 1.00 91.12 104 LYS A CA 1
ATOM 845 C C . LYS A 1 104 ? -3.769 -10.701 -6.882 1.00 91.12 104 LYS A C 1
ATOM 847 O O . LYS A 1 104 ? -4.236 -11.556 -7.631 1.00 91.12 104 LYS A O 1
ATOM 852 N N . GLN A 1 105 ? -4.501 -9.706 -6.383 1.00 88.12 105 GLN A N 1
ATOM 853 C CA . GLN A 1 105 ? -5.922 -9.485 -6.671 1.00 88.12 105 GLN A CA 1
ATOM 854 C C . GLN A 1 105 ? -6.153 -8.631 -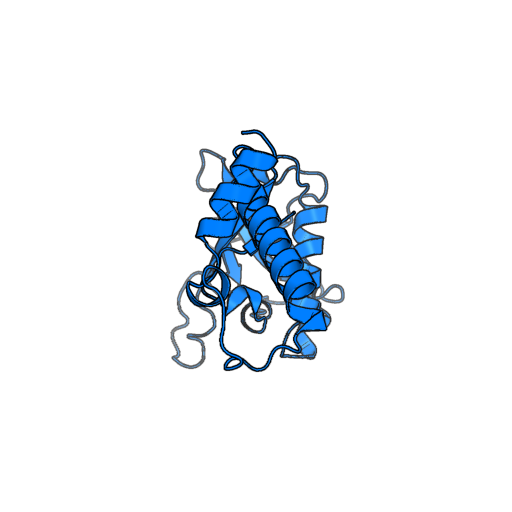7.928 1.00 88.12 105 GLN A C 1
ATOM 856 O O . GLN A 1 105 ? -7.286 -8.262 -8.228 1.00 88.12 105 GLN A O 1
ATOM 861 N N . SER A 1 106 ? -5.096 -8.304 -8.678 1.00 85.25 106 SER A N 1
ATOM 862 C CA . SER A 1 106 ? -5.212 -7.463 -9.864 1.00 85.25 106 SER A CA 1
ATOM 863 C C . SER A 1 106 ? -6.149 -8.046 -10.927 1.00 85.25 106 SER A C 1
ATOM 865 O O . SER A 1 106 ? -6.159 -9.256 -11.199 1.00 85.25 106 SER A O 1
ATOM 867 N N . PHE A 1 107 ? -6.907 -7.155 -11.570 1.00 84.44 107 PHE A N 1
ATOM 868 C CA . PHE A 1 107 ? -7.741 -7.468 -12.729 1.00 84.44 107 PHE A CA 1
ATOM 869 C C . PHE A 1 107 ? -6.905 -7.898 -13.935 1.00 84.44 107 PHE A C 1
ATOM 871 O O . PHE A 1 107 ? -7.373 -8.709 -14.729 1.00 84.44 107 PHE A O 1
ATOM 878 N N . ASP A 1 108 ? -5.667 -7.406 -14.043 1.00 82.12 108 ASP A N 1
ATOM 879 C CA . ASP A 1 108 ? -4.699 -7.860 -15.036 1.00 82.12 108 ASP A CA 1
ATOM 880 C C . ASP A 1 108 ? -3.920 -9.074 -14.486 1.00 82.12 108 ASP A C 1
ATOM 882 O O . ASP A 1 108 ? -3.158 -8.943 -13.521 1.00 82.12 108 ASP A O 1
ATOM 886 N N . PRO A 1 109 ? -4.057 -10.275 -15.079 1.00 83.50 109 PRO A N 1
ATOM 887 C CA . PRO A 1 109 ? -3.330 -11.457 -14.629 1.00 83.50 109 PRO A CA 1
ATOM 888 C C . PRO A 1 109 ? -1.806 -11.305 -14.687 1.00 83.50 109 PRO A C 1
ATOM 890 O O . PRO A 1 109 ? -1.108 -11.908 -13.870 1.00 83.50 109 PRO A O 1
ATOM 893 N N . GLN A 1 110 ? -1.271 -10.491 -15.607 1.00 83.56 110 GLN A N 1
ATOM 894 C CA . GLN A 1 110 ? 0.173 -10.266 -15.717 1.00 83.56 110 GLN A CA 1
ATOM 895 C C . GLN A 1 110 ? 0.727 -9.534 -14.493 1.00 83.56 110 GLN A C 1
ATOM 897 O O . GLN A 1 110 ? 1.893 -9.719 -14.144 1.00 83.56 110 GLN A O 1
ATOM 902 N N . CYS A 1 111 ? -0.110 -8.747 -13.814 1.00 84.56 111 CYS A N 1
ATOM 903 C CA . CYS A 1 111 ? 0.257 -7.989 -12.626 1.00 84.56 111 CYS A CA 1
ATOM 904 C C . CYS A 1 111 ? 0.414 -8.835 -11.364 1.00 84.56 111 CYS A C 1
ATOM 906 O O . CYS A 1 111 ? 1.139 -8.445 -10.450 1.00 84.56 111 CYS A O 1
ATOM 908 N N . ARG A 1 112 ? -0.195 -10.021 -11.334 1.00 88.44 112 ARG A N 1
ATOM 909 C CA . ARG A 1 112 ? -0.219 -10.897 -10.153 1.00 88.44 112 ARG A CA 1
ATOM 910 C C . ARG A 1 112 ? 1.132 -11.534 -9.829 1.00 88.44 112 ARG A C 1
ATOM 912 O O . ARG A 1 112 ? 1.310 -12.048 -8.732 1.00 88.44 112 ARG A O 1
ATOM 919 N N . ARG A 1 113 ? 2.074 -11.517 -10.780 1.00 88.62 113 ARG A N 1
ATOM 920 C CA . ARG A 1 113 ? 3.438 -12.048 -10.606 1.00 88.62 113 ARG A CA 1
ATOM 921 C C . ARG A 1 113 ? 4.395 -11.075 -9.913 1.00 88.62 113 ARG A C 1
ATOM 923 O O . ARG A 1 113 ? 5.485 -11.479 -9.526 1.00 88.62 113 ARG A O 1
ATOM 930 N N . PHE A 1 114 ? 4.021 -9.800 -9.825 1.00 89.50 114 PHE A N 1
ATOM 931 C CA . PHE A 1 114 ? 4.870 -8.760 -9.258 1.00 89.50 114 PHE A CA 1
ATOM 932 C C . PHE A 1 114 ? 4.776 -8.744 -7.734 1.00 89.50 114 PHE A C 1
ATOM 934 O O . PHE A 1 114 ? 3.747 -9.088 -7.153 1.00 89.50 114 PHE A O 1
ATOM 941 N N . ILE A 1 115 ? 5.850 -8.287 -7.102 1.00 91.75 115 ILE A N 1
ATOM 942 C CA . ILE A 1 115 ? 5.912 -8.011 -5.669 1.00 91.75 115 ILE A CA 1
ATOM 943 C C . ILE A 1 115 ? 5.937 -6.504 -5.431 1.00 91.75 115 ILE A C 1
ATOM 945 O O . ILE A 1 115 ? 6.443 -5.737 -6.252 1.00 91.75 115 ILE A O 1
ATOM 949 N N . ALA A 1 116 ? 5.366 -6.068 -4.317 1.00 92.00 116 ALA A N 1
ATOM 950 C CA . ALA A 1 116 ? 5.409 -4.673 -3.924 1.00 92.00 116 ALA A CA 1
ATOM 951 C C . ALA A 1 116 ? 6.732 -4.350 -3.226 1.00 92.00 116 ALA A C 1
ATOM 953 O O . ALA A 1 116 ? 7.206 -5.117 -2.390 1.00 92.00 116 ALA A O 1
ATOM 954 N N . GLU A 1 117 ? 7.297 -3.188 -3.537 1.00 91.38 117 GLU A N 1
ATOM 955 C CA . GLU A 1 117 ? 8.502 -2.692 -2.884 1.00 91.38 117 GLU A CA 1
ATOM 956 C C . GLU A 1 117 ? 8.385 -1.192 -2.605 1.00 91.38 117 GLU A C 1
ATOM 958 O O . GLU A 1 117 ? 8.081 -0.391 -3.496 1.00 91.38 117 GLU A O 1
ATOM 963 N N . VAL A 1 118 ? 8.648 -0.798 -1.360 1.00 90.56 118 VAL A N 1
ATOM 964 C CA . VAL A 1 118 ? 8.844 0.605 -0.994 1.00 90.56 118 VAL A CA 1
ATOM 965 C C . VAL A 1 118 ? 10.273 1.021 -1.324 1.00 90.56 118 VAL A C 1
ATOM 967 O O . VAL A 1 118 ? 11.249 0.446 -0.839 1.00 90.56 118 VAL A O 1
ATOM 970 N N . LYS A 1 119 ? 10.391 2.077 -2.130 1.00 89.19 119 LYS A N 1
ATOM 971 C CA . LYS A 1 119 ? 11.665 2.700 -2.480 1.00 89.19 119 LYS A CA 1
ATOM 972 C C . LYS A 1 119 ? 11.725 4.142 -1.980 1.00 89.19 119 LYS A C 1
ATOM 974 O O . LYS A 1 119 ? 10.761 4.904 -2.100 1.00 89.19 119 LYS A O 1
ATOM 979 N N . LYS A 1 120 ? 12.889 4.540 -1.474 1.00 88.31 120 LYS A N 1
ATOM 980 C CA . LYS A 1 120 ? 13.201 5.894 -1.008 1.00 88.31 120 LYS A CA 1
ATOM 981 C C . LYS A 1 120 ? 14.011 6.643 -2.057 1.00 88.31 120 LYS A C 1
ATOM 983 O O . LYS A 1 120 ? 14.976 6.112 -2.602 1.00 88.31 120 LYS A O 1
ATOM 988 N N . ARG A 1 121 ? 13.637 7.889 -2.350 1.00 85.06 121 ARG A N 1
ATOM 989 C CA . ARG A 1 121 ? 14.395 8.742 -3.274 1.00 85.06 121 ARG A CA 1
ATOM 990 C C . ARG A 1 121 ? 15.744 9.148 -2.674 1.00 85.06 121 ARG A C 1
ATOM 992 O O . ARG A 1 121 ? 15.767 9.782 -1.627 1.00 85.06 121 ARG A O 1
ATOM 999 N N . VAL A 1 122 ? 16.833 8.890 -3.395 1.00 84.88 122 VAL A N 1
ATOM 1000 C CA . VAL A 1 122 ? 18.208 9.289 -3.025 1.00 84.88 122 VAL A CA 1
ATOM 1001 C C . VAL A 1 122 ? 18.735 10.466 -3.842 1.00 84.88 122 VAL A C 1
ATOM 1003 O O . VAL A 1 122 ? 19.581 11.220 -3.372 1.00 84.88 122 VAL A O 1
ATOM 1006 N N . LYS A 1 123 ? 18.205 10.682 -5.051 1.00 79.12 123 LYS A N 1
ATOM 1007 C CA . LYS A 1 123 ? 18.617 11.778 -5.940 1.00 79.12 123 LYS A CA 1
ATOM 1008 C C . LYS A 1 123 ? 17.403 12.434 -6.575 1.00 79.12 123 LYS A C 1
ATOM 1010 O O . LYS A 1 123 ? 16.405 11.773 -6.853 1.00 79.12 123 LYS A O 1
ATOM 1015 N N . SER A 1 124 ? 17.458 13.745 -6.788 1.00 74.00 124 SER A N 1
ATOM 1016 C CA . SER A 1 124 ? 16.335 14.522 -7.327 1.00 74.00 124 SER A CA 1
ATOM 1017 C C . SER A 1 124 ? 16.337 14.629 -8.857 1.00 74.00 124 SER A C 1
ATOM 1019 O O . SER A 1 124 ? 15.258 14.677 -9.449 1.00 74.00 124 SER A O 1
ATOM 1021 N N . ALA A 1 125 ? 17.512 14.657 -9.496 1.00 76.00 125 ALA A N 1
ATOM 1022 C CA . ALA A 1 125 ? 17.661 14.782 -10.946 1.00 76.00 125 ALA A CA 1
ATOM 1023 C C . ALA A 1 125 ? 18.952 14.086 -11.459 1.00 76.00 125 ALA A C 1
ATOM 1025 O O . ALA A 1 125 ? 20.047 14.545 -11.130 1.00 76.00 125 ALA A O 1
ATOM 1026 N N . PRO A 1 126 ? 18.850 13.014 -12.276 1.00 71.38 126 PRO A N 1
ATOM 1027 C CA . PRO A 1 126 ? 17.640 12.214 -12.478 1.00 71.38 126 PRO A CA 1
ATOM 1028 C C . PRO A 1 126 ? 17.141 11.654 -11.140 1.00 71.38 126 PRO A C 1
ATOM 1030 O O . PRO A 1 126 ? 17.906 11.518 -10.187 1.00 71.38 126 PRO A O 1
ATOM 1033 N N . ALA A 1 127 ? 15.835 11.410 -11.040 1.00 71.88 127 ALA A N 1
ATOM 1034 C CA . ALA A 1 127 ? 15.271 10.878 -9.811 1.00 71.88 127 ALA A CA 1
ATOM 1035 C C . ALA A 1 127 ? 15.716 9.420 -9.639 1.00 71.88 127 ALA A C 1
ATOM 1037 O O . ALA A 1 127 ? 15.322 8.570 -10.433 1.00 71.88 127 ALA A O 1
ATOM 1038 N N . GLU A 1 128 ? 16.521 9.148 -8.617 1.00 78.44 128 GLU A N 1
ATOM 1039 C CA . GLU A 1 128 ? 17.003 7.803 -8.290 1.00 78.44 128 GLU A CA 1
ATOM 1040 C C . GLU A 1 128 ? 16.362 7.360 -6.977 1.00 78.44 128 GLU A C 1
ATOM 1042 O O . GLU A 1 128 ? 16.223 8.159 -6.045 1.00 78.44 128 GLU A O 1
ATOM 1047 N N . TYR A 1 129 ? 15.947 6.098 -6.927 1.00 83.44 129 TYR A N 1
ATOM 1048 C CA . TYR A 1 129 ? 15.268 5.496 -5.788 1.00 83.44 129 TYR A CA 1
ATOM 1049 C C . TYR A 1 129 ? 15.973 4.196 -5.414 1.00 83.44 129 TYR A C 1
ATOM 1051 O O . TYR A 1 129 ? 16.330 3.421 -6.299 1.00 83.44 129 TYR A O 1
ATOM 1059 N N . VAL A 1 130 ? 16.138 3.955 -4.118 1.00 87.06 130 VAL A N 1
ATOM 1060 C CA . VAL A 1 130 ? 16.727 2.725 -3.576 1.00 87.06 130 VAL A CA 1
ATOM 1061 C C . VAL A 1 130 ? 15.698 1.980 -2.744 1.00 87.06 130 VAL A C 1
ATOM 1063 O O . VAL A 1 130 ? 14.820 2.601 -2.140 1.00 87.06 130 VAL A O 1
ATOM 1066 N N . ARG A 1 131 ? 15.811 0.653 -2.719 1.00 88.81 131 ARG A N 1
ATOM 1067 C CA . ARG A 1 131 ? 15.017 -0.207 -1.844 1.00 88.81 131 ARG A CA 1
ATOM 1068 C C . ARG A 1 131 ? 15.253 0.168 -0.380 1.00 88.81 131 ARG A C 1
ATOM 1070 O O . ARG A 1 131 ? 16.397 0.392 0.011 1.00 88.81 131 ARG A O 1
ATOM 1077 N N . VAL A 1 132 ? 14.182 0.222 0.405 1.00 89.94 132 VAL A N 1
ATOM 1078 C CA . VAL A 1 132 ? 14.265 0.339 1.868 1.00 89.94 132 VAL A CA 1
ATOM 1079 C C . VAL A 1 132 ? 14.417 -1.055 2.479 1.00 89.94 132 VAL A C 1
ATOM 1081 O O . VAL A 1 132 ? 13.830 -2.007 1.962 1.00 89.94 132 VAL A O 1
ATOM 1084 N N . ALA A 1 133 ? 15.216 -1.202 3.539 1.00 90.50 133 ALA A N 1
ATOM 1085 C CA . ALA A 1 133 ? 15.446 -2.513 4.133 1.00 90.50 133 ALA A CA 1
ATOM 1086 C C . ALA A 1 133 ? 14.177 -3.053 4.815 1.00 90.50 133 ALA A C 1
ATOM 1088 O O . ALA A 1 133 ? 13.461 -2.331 5.504 1.00 90.50 133 ALA A O 1
ATOM 1089 N N . ASP A 1 134 ? 13.931 -4.353 4.653 1.00 90.56 134 ASP A N 1
ATOM 1090 C CA . ASP A 1 134 ? 12.716 -5.037 5.117 1.00 90.56 134 ASP A CA 1
ATOM 1091 C C . ASP A 1 134 ? 12.499 -4.945 6.640 1.00 90.56 134 ASP A C 1
ATOM 1093 O O . ASP A 1 134 ? 11.361 -4.976 7.108 1.00 90.56 134 ASP A O 1
ATOM 1097 N N . THR A 1 135 ? 13.586 -4.820 7.407 1.00 89.56 135 THR A N 1
ATOM 1098 C CA . THR A 1 135 ? 13.582 -4.733 8.875 1.00 89.56 135 THR A CA 1
ATOM 1099 C C . THR A 1 135 ? 13.289 -3.333 9.412 1.00 89.56 135 THR A C 1
ATOM 1101 O O . THR A 1 135 ? 13.148 -3.173 10.621 1.00 89.56 135 THR A O 1
ATOM 1104 N N . GLU A 1 136 ? 13.250 -2.306 8.561 1.00 88.75 136 GLU A N 1
ATOM 1105 C CA . GLU A 1 136 ? 12.965 -0.938 9.000 1.00 88.75 136 GLU A CA 1
ATOM 1106 C C . GLU A 1 136 ? 11.481 -0.772 9.358 1.00 88.75 136 GLU A C 1
ATOM 1108 O O . GLU A 1 136 ? 10.602 -1.366 8.731 1.00 88.75 136 GLU A O 1
ATOM 1113 N N . ALA A 1 137 ? 11.194 0.054 10.367 1.00 88.69 137 ALA A N 1
ATOM 1114 C CA . ALA A 1 137 ? 9.829 0.469 10.679 1.00 88.69 137 ALA A CA 1
ATOM 1115 C C . ALA A 1 137 ? 9.333 1.467 9.625 1.00 88.69 137 ALA A C 1
ATOM 1117 O O . ALA A 1 137 ? 10.084 2.335 9.179 1.00 88.69 137 ALA A O 1
ATOM 1118 N N . VAL A 1 138 ? 8.059 1.376 9.244 1.00 87.38 138 VAL A N 1
ATOM 1119 C CA . VAL A 1 138 ? 7.501 2.211 8.171 1.00 87.38 138 VAL A CA 1
ATOM 1120 C C . VAL A 1 138 ? 7.234 3.642 8.629 1.00 87.38 138 VAL A C 1
ATOM 1122 O O . VAL A 1 138 ? 7.483 4.576 7.868 1.00 87.38 138 VAL A O 1
ATOM 1125 N N . ALA A 1 139 ? 6.754 3.838 9.860 1.00 86.44 139 ALA A N 1
ATOM 1126 C CA . ALA A 1 139 ? 6.337 5.155 10.353 1.00 86.44 139 ALA A CA 1
ATOM 1127 C C . ALA A 1 139 ? 7.426 6.240 10.235 1.00 86.44 139 ALA A C 1
ATOM 1129 O O . ALA A 1 139 ? 7.157 7.259 9.590 1.00 86.44 139 ALA A O 1
ATOM 1130 N N . PRO A 1 140 ? 8.677 6.016 10.689 1.00 86.75 140 PRO A N 1
ATOM 1131 C CA . PRO A 1 140 ? 9.733 7.024 10.575 1.00 86.75 140 PRO A CA 1
ATOM 1132 C C . PRO A 1 140 ? 10.049 7.431 9.129 1.00 86.75 140 PRO A C 1
ATOM 1134 O O . PRO A 1 140 ? 10.475 8.557 8.879 1.00 86.75 140 PRO A O 1
ATOM 1137 N N . LEU A 1 141 ? 9.818 6.542 8.155 1.00 84.31 141 LEU A N 1
ATOM 1138 C CA . LEU A 1 141 ? 10.070 6.824 6.739 1.00 84.31 141 LEU A CA 1
ATOM 1139 C C . LEU A 1 141 ? 9.104 7.880 6.182 1.00 84.31 141 LEU A C 1
ATOM 1141 O O . LEU A 1 141 ? 9.447 8.593 5.238 1.00 84.31 141 LEU A O 1
ATOM 1145 N N . PHE A 1 142 ? 7.899 7.964 6.748 1.00 77.88 142 PHE A N 1
ATOM 1146 C CA . PHE A 1 142 ? 6.848 8.905 6.361 1.00 77.88 142 PHE A CA 1
ATOM 1147 C C . PHE A 1 142 ? 6.830 10.188 7.208 1.00 77.88 142 PHE A C 1
ATOM 1149 O O . PHE A 1 142 ? 6.188 11.161 6.809 1.00 77.88 142 PHE A O 1
ATOM 1156 N N . GLU A 1 143 ? 7.528 10.188 8.346 1.00 72.50 143 GLU A N 1
ATOM 1157 C CA . GLU A 1 143 ? 7.590 11.285 9.324 1.00 72.50 143 GLU A CA 1
ATOM 1158 C C . GLU A 1 143 ? 8.868 12.143 9.210 1.00 72.50 143 GLU A C 1
ATOM 1160 O O . GLU A 1 143 ? 8.978 13.175 9.869 1.00 72.50 143 GLU A O 1
ATOM 1165 N N . GLY A 1 144 ? 9.837 11.756 8.372 1.00 60.03 144 GLY A N 1
ATOM 1166 C CA . GLY A 1 144 ? 11.125 12.448 8.251 1.00 60.03 144 GLY A CA 1
ATOM 1167 C C . GLY A 1 144 ? 11.024 13.926 7.828 1.00 60.03 144 GLY A C 1
ATOM 1168 O O . GLY A 1 144 ? 10.407 14.262 6.818 1.00 60.03 144 GLY A O 1
ATOM 1169 N N . GLU A 1 145 ? 11.720 14.814 8.552 1.00 50.09 145 GLU A N 1
ATOM 1170 C CA . GLU A 1 145 ? 11.764 16.274 8.305 1.00 50.09 145 GLU A CA 1
ATOM 1171 C C . GLU A 1 145 ? 12.532 16.708 7.036 1.00 50.09 145 GLU A C 1
ATOM 1173 O O . GLU A 1 145 ? 12.625 17.892 6.709 1.00 50.09 145 GLU A O 1
ATOM 1178 N N . GLY A 1 146 ? 13.070 15.777 6.255 1.00 51.19 146 GLY A N 1
ATOM 1179 C CA . GLY A 1 146 ? 13.749 16.071 4.998 1.00 51.19 146 GLY A CA 1
ATOM 1180 C C . GLY A 1 146 ? 13.044 15.365 3.860 1.00 51.19 146 GLY A C 1
ATOM 1181 O O . GLY A 1 146 ? 12.809 14.183 4.004 1.00 51.19 146 GLY A 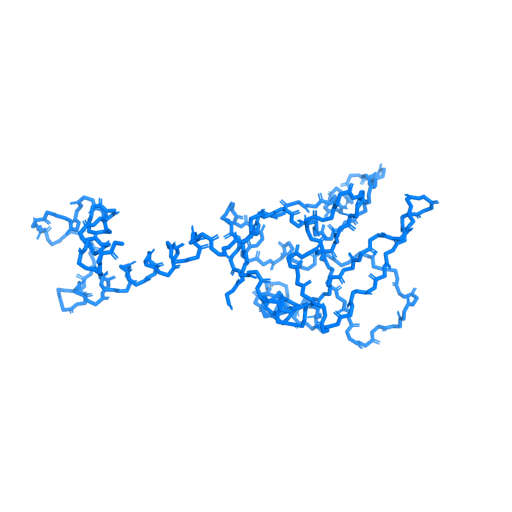O 1
ATOM 1182 N N . LYS A 1 147 ? 12.730 16.107 2.778 1.00 55.91 147 LYS A N 1
ATOM 1183 C CA . LYS A 1 147 ? 12.389 15.803 1.351 1.00 55.91 147 LYS A CA 1
ATOM 1184 C C . LYS A 1 147 ? 12.393 14.339 0.831 1.00 55.91 147 LYS A C 1
ATOM 1186 O O . LYS A 1 147 ? 12.593 14.123 -0.378 1.00 55.91 147 LYS A O 1
ATOM 1191 N N . ASP A 1 148 ? 12.149 13.363 1.680 1.00 66.94 148 ASP A N 1
ATOM 1192 C CA . ASP A 1 148 ? 12.201 11.941 1.438 1.00 66.94 148 ASP A CA 1
ATOM 1193 C C . ASP A 1 148 ? 10.913 11.592 0.723 1.00 66.94 148 ASP A C 1
ATOM 1195 O O . ASP A 1 148 ? 9.801 11.661 1.241 1.00 66.94 148 ASP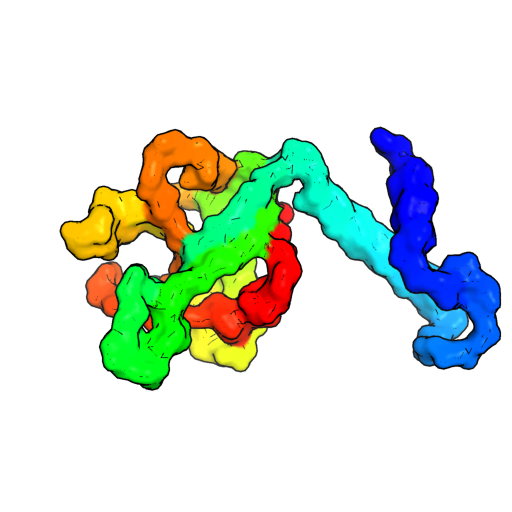 A O 1
ATOM 1199 N N . ILE A 1 149 ? 11.070 11.337 -0.569 1.00 79.50 149 ILE A N 1
ATOM 1200 C CA . ILE A 1 149 ? 9.958 10.954 -1.414 1.00 79.50 149 ILE A CA 1
ATOM 1201 C C . ILE A 1 149 ? 9.975 9.442 -1.468 1.00 79.50 149 ILE A C 1
ATOM 1203 O O . ILE A 1 149 ? 10.807 8.851 -2.159 1.00 79.50 149 ILE A O 1
ATOM 1207 N N . LEU A 1 150 ? 9.048 8.841 -0.736 1.00 86.81 150 LEU A N 1
ATOM 1208 C CA . LEU A 1 150 ? 8.770 7.421 -0.835 1.00 86.81 150 LEU A CA 1
ATOM 1209 C C . LEU A 1 150 ? 7.909 7.137 -2.060 1.00 86.81 150 LEU A C 1
ATOM 1211 O O . LEU A 1 150 ? 7.046 7.939 -2.443 1.00 86.81 150 LEU A O 1
ATOM 1215 N N . LYS A 1 151 ? 8.154 5.981 -2.667 1.00 87.69 151 LYS A N 1
ATOM 1216 C CA . LYS A 1 151 ? 7.371 5.456 -3.774 1.00 87.69 151 LYS A CA 1
ATOM 1217 C C . LYS A 1 151 ? 7.143 3.961 -3.580 1.00 87.69 151 LYS A C 1
ATOM 1219 O O . LYS A 1 151 ? 8.095 3.227 -3.345 1.00 87.69 151 LYS A O 1
ATOM 1224 N N . LEU A 1 152 ? 5.899 3.529 -3.731 1.00 90.00 152 LEU A N 1
ATOM 1225 C CA . LEU A 1 152 ? 5.526 2.128 -3.857 1.00 90.00 152 LEU A CA 1
ATOM 1226 C C . LEU A 1 152 ? 5.622 1.709 -5.320 1.00 90.00 152 LEU A C 1
ATOM 1228 O O . LEU A 1 152 ? 5.042 2.366 -6.198 1.00 90.00 152 LEU A O 1
ATOM 1232 N N . VAL A 1 153 ? 6.347 0.625 -5.574 1.00 88.75 153 VAL A N 1
ATOM 1233 C CA . VAL A 1 153 ? 6.531 0.074 -6.916 1.00 88.75 153 VAL A CA 1
ATOM 1234 C C . VAL A 1 153 ? 6.192 -1.406 -6.991 1.00 88.75 153 VAL A C 1
ATOM 1236 O O . VAL A 1 153 ? 6.225 -2.107 -5.986 1.00 88.75 153 VAL A O 1
ATOM 1239 N N . ALA A 1 154 ? 5.821 -1.855 -8.190 1.00 88.88 154 ALA A N 1
ATOM 1240 C CA . ALA A 1 154 ? 5.584 -3.262 -8.491 1.00 88.88 154 ALA A CA 1
ATOM 1241 C C . ALA A 1 154 ? 6.807 -3.806 -9.240 1.00 88.88 154 ALA A C 1
ATOM 1243 O O . ALA A 1 154 ? 7.030 -3.434 -10.394 1.00 88.88 154 ALA A O 1
ATOM 1244 N N . VAL A 1 155 ? 7.586 -4.655 -8.573 1.00 86.75 155 VAL A N 1
ATOM 1245 C CA . VAL A 1 155 ? 8.864 -5.202 -9.046 1.00 86.75 155 VAL A CA 1
ATOM 1246 C C . VAL A 1 155 ? 8.662 -6.641 -9.501 1.00 86.75 155 VAL A C 1
ATOM 1248 O O . VAL A 1 155 ? 7.951 -7.412 -8.855 1.00 86.75 155 VAL A O 1
ATOM 1251 N N . ASP A 1 156 ? 9.224 -7.002 -10.651 1.00 86.12 156 ASP A N 1
ATOM 1252 C CA . ASP A 1 156 ? 9.222 -8.395 -11.097 1.00 86.12 156 ASP A CA 1
ATOM 1253 C C . ASP A 1 156 ? 10.322 -9.128 -10.317 1.00 86.12 156 ASP A C 1
ATOM 1255 O O . ASP A 1 156 ? 11.487 -8.744 -10.442 1.00 86.12 156 ASP A O 1
ATOM 1259 N N . PRO A 1 157 ? 10.005 -10.162 -9.518 1.00 83.56 157 PRO A N 1
ATOM 1260 C CA . PRO A 1 157 ? 11.018 -10.885 -8.751 1.00 83.56 157 PRO A CA 1
ATOM 1261 C C . PRO A 1 157 ? 12.074 -11.561 -9.641 1.00 83.56 157 PRO A C 1
ATOM 1263 O O . PRO A 1 157 ? 13.152 -11.895 -9.154 1.00 83.56 157 PRO A O 1
ATOM 1266 N N . ALA A 1 158 ? 11.783 -11.764 -10.932 1.00 80.50 158 ALA A N 1
ATOM 1267 C CA . ALA A 1 158 ? 12.715 -12.322 -11.907 1.00 80.50 158 ALA A CA 1
ATOM 1268 C C . ALA A 1 158 ? 13.485 -11.258 -12.716 1.00 80.50 158 ALA A C 1
ATOM 1270 O O . ALA A 1 158 ? 14.409 -11.616 -13.453 1.00 80.50 158 ALA A O 1
ATOM 1271 N N . ALA A 1 159 ? 13.120 -9.973 -12.617 1.00 71.50 159 ALA A N 1
ATOM 1272 C CA . ALA A 1 159 ? 13.782 -8.910 -13.370 1.00 71.50 159 ALA A CA 1
ATOM 1273 C C . ALA A 1 159 ? 15.183 -8.619 -12.834 1.00 71.50 159 ALA A C 1
ATOM 1275 O O . ALA A 1 159 ? 15.472 -8.715 -11.639 1.00 71.50 159 ALA A O 1
ATOM 1276 N N . ARG A 1 160 ? 16.074 -8.218 -13.743 1.00 60.38 160 ARG A N 1
ATOM 1277 C CA . ARG A 1 160 ? 17.409 -7.750 -13.362 1.00 60.38 160 ARG A CA 1
ATOM 1278 C C . ARG A 1 160 ? 17.308 -6.290 -12.935 1.00 60.38 160 ARG A C 1
ATOM 1280 O O . ARG A 1 160 ? 16.490 -5.539 -13.453 1.00 60.38 160 ARG A O 1
ATOM 1287 N N . ALA A 1 161 ? 18.202 -5.854 -12.047 1.00 56.94 161 ALA A N 1
ATOM 1288 C CA . ALA A 1 161 ? 18.221 -4.488 -11.504 1.00 56.94 161 ALA A CA 1
ATOM 1289 C C . ALA A 1 161 ? 18.286 -3.359 -12.564 1.00 56.94 161 ALA A C 1
ATOM 1291 O O . ALA A 1 161 ? 18.077 -2.195 -12.232 1.00 56.94 161 ALA A O 1
ATOM 1292 N N . SER A 1 162 ? 18.589 -3.686 -13.826 1.00 51.88 162 SER A N 1
ATOM 1293 C CA . SER A 1 162 ? 18.665 -2.760 -14.960 1.00 51.88 162 SER A CA 1
ATOM 1294 C C . SER A 1 162 ? 17.377 -2.633 -15.783 1.00 51.88 162 SER A C 1
ATOM 1296 O O . SER A 1 162 ? 17.361 -1.838 -16.724 1.00 51.88 162 SER A O 1
ATOM 1298 N N . ASP A 1 163 ? 16.330 -3.413 -15.498 1.00 56.28 163 ASP A N 1
ATOM 1299 C CA . ASP A 1 163 ? 15.100 -3.353 -16.287 1.00 56.28 163 ASP A CA 1
ATOM 1300 C C . ASP A 1 163 ? 14.346 -2.034 -16.016 1.00 56.28 163 ASP A C 1
ATOM 1302 O O . ASP A 1 163 ? 14.153 -1.638 -14.862 1.00 56.28 163 ASP A O 1
ATOM 1306 N N . PRO A 1 164 ? 13.942 -1.292 -17.064 1.00 52.88 164 PRO A N 1
ATOM 1307 C CA . PRO A 1 164 ? 13.353 0.028 -16.900 1.00 52.88 164 PRO A CA 1
ATOM 1308 C C . PRO A 1 164 ? 11.929 -0.085 -16.345 1.00 52.88 164 PRO A C 1
ATOM 1310 O O . PRO A 1 164 ? 10.988 -0.340 -17.091 1.00 52.88 164 PRO A O 1
ATOM 1313 N N . GLU A 1 165 ? 11.735 0.167 -15.049 1.00 56.28 165 GLU A N 1
ATOM 1314 C CA . GLU A 1 165 ? 10.385 0.283 -14.485 1.00 56.28 165 GLU A CA 1
ATOM 1315 C C . GLU A 1 165 ? 9.685 1.532 -15.052 1.00 56.28 165 GLU A C 1
ATOM 1317 O O . GLU A 1 165 ? 10.080 2.683 -14.817 1.00 56.28 165 GLU A O 1
ATOM 1322 N N . PRO A 1 166 ? 8.580 1.313 -15.774 1.00 56.03 166 PRO A N 1
ATOM 1323 C CA . PRO A 1 166 ? 7.317 1.607 -15.130 1.00 56.03 166 PRO A CA 1
ATOM 1324 C C . PRO A 1 166 ? 6.371 0.424 -15.276 1.00 56.03 166 PRO A C 1
ATOM 1326 O O . PRO A 1 166 ? 5.857 0.148 -16.357 1.00 56.03 166 PRO A O 1
ATOM 1329 N N . ASN A 1 167 ? 6.088 -0.227 -14.157 1.00 64.75 167 ASN A N 1
ATOM 1330 C CA . ASN A 1 167 ? 4.915 -1.063 -14.069 1.00 64.75 167 ASN A CA 1
ATOM 1331 C C . ASN A 1 167 ? 3.810 -0.274 -13.369 1.00 64.75 167 ASN A C 1
ATOM 1333 O O . ASN A 1 167 ? 4.054 0.284 -12.313 1.00 64.75 167 ASN A O 1
ATOM 1337 N N . ASN A 1 168 ? 2.613 -0.203 -13.937 1.00 74.62 168 ASN A N 1
ATOM 1338 C CA . ASN A 1 168 ? 1.464 0.491 -13.356 1.00 74.62 168 ASN A CA 1
ATOM 1339 C C . ASN A 1 168 ? 0.512 -0.454 -12.613 1.00 74.62 168 ASN A C 1
ATOM 1341 O O . ASN A 1 168 ? -0.619 -0.077 -12.334 1.00 74.62 168 ASN A O 1
ATOM 1345 N N . CYS A 1 169 ? 0.961 -1.664 -12.270 1.00 84.06 169 CYS A N 1
ATOM 1346 C CA . CYS A 1 169 ? 0.086 -2.739 -11.807 1.00 84.06 169 CYS A CA 1
ATOM 1347 C C . CYS A 1 169 ? -0.840 -2.430 -10.630 1.00 84.06 169 CYS A C 1
ATOM 1349 O O . CYS A 1 169 ? -1.940 -2.970 -10.582 1.00 84.06 169 CYS A O 1
ATOM 1351 N N . PHE A 1 170 ? -0.467 -1.527 -9.724 1.00 85.88 170 PHE A N 1
ATOM 1352 C CA . PHE A 1 170 ? -1.384 -1.098 -8.668 1.00 85.88 170 PHE A CA 1
ATOM 1353 C C . PHE A 1 170 ? -2.663 -0.453 -9.213 1.00 85.88 170 PHE A C 1
ATOM 1355 O O . PHE A 1 170 ? -3.720 -0.684 -8.644 1.00 85.88 170 PHE A O 1
ATOM 1362 N N . LEU A 1 171 ? -2.613 0.272 -10.338 1.00 84.06 171 LEU A N 1
ATOM 1363 C CA . LEU A 1 171 ? -3.803 0.876 -10.960 1.00 84.06 171 LEU A CA 1
ATOM 1364 C C . LEU A 1 171 ? -4.805 -0.167 -11.473 1.00 84.06 171 LEU A C 1
ATOM 1366 O O . LEU A 1 171 ? -5.960 0.158 -11.713 1.00 84.06 171 LEU A O 1
ATOM 1370 N N . TRP A 1 172 ? -4.385 -1.424 -11.609 1.00 83.88 172 TRP A N 1
ATOM 1371 C CA . TRP A 1 172 ? -5.242 -2.537 -12.003 1.00 83.88 172 TRP A CA 1
ATOM 1372 C C . TRP A 1 172 ? -5.797 -3.297 -10.795 1.00 83.88 172 TRP A C 1
ATOM 1374 O O . TRP A 1 172 ? -6.047 -4.497 -10.890 1.00 83.88 172 TRP A O 1
ATOM 1384 N N . THR A 1 173 ? -5.947 -2.646 -9.642 1.00 83.06 173 THR A N 1
ATOM 1385 C CA . THR A 1 173 ? -6.480 -3.266 -8.420 1.00 83.06 173 THR A CA 1
ATOM 1386 C C . THR A 1 173 ? -7.617 -2.420 -7.861 1.00 83.06 173 THR A C 1
ATOM 1388 O O . THR A 1 173 ? -7.539 -1.190 -7.879 1.00 83.06 173 THR A O 1
ATOM 1391 N N . GLN A 1 174 ? -8.662 -3.067 -7.336 1.00 82.25 174 GLN A N 1
ATOM 1392 C CA . GLN A 1 174 ? -9.817 -2.370 -6.755 1.00 82.25 174 GLN A CA 1
ATOM 1393 C C . GLN A 1 174 ? -9.378 -1.367 -5.680 1.00 82.25 174 GLN A C 1
ATOM 1395 O O . GLN A 1 174 ? -9.785 -0.210 -5.702 1.00 82.25 174 GLN A O 1
ATOM 1400 N N . ALA A 1 175 ? -8.451 -1.784 -4.812 1.00 84.88 175 ALA A N 1
ATOM 1401 C CA . ALA A 1 175 ? -7.938 -0.974 -3.713 1.00 84.88 175 ALA A CA 1
ATOM 1402 C C . ALA A 1 175 ? -7.392 0.394 -4.160 1.00 84.88 175 ALA A C 1
ATOM 1404 O O . ALA A 1 175 ? -7.495 1.362 -3.411 1.00 84.88 175 ALA A O 1
ATOM 1405 N N . PHE A 1 176 ? -6.820 0.496 -5.363 1.00 85.12 176 PHE A N 1
ATOM 1406 C CA . PHE A 1 176 ? -6.261 1.740 -5.902 1.00 85.12 176 PHE A CA 1
ATOM 1407 C C . PHE A 1 176 ? -7.199 2.493 -6.848 1.00 85.12 176 PHE A C 1
ATOM 1409 O O . PHE A 1 176 ? -6.958 3.677 -7.075 1.00 85.12 176 PHE A O 1
ATOM 1416 N N . LEU A 1 177 ? -8.240 1.838 -7.367 1.00 81.19 177 LEU A N 1
ATOM 1417 C CA . LEU A 1 177 ? -9.308 2.484 -8.133 1.00 81.19 177 LEU A CA 1
ATOM 1418 C C . LEU A 1 177 ? -10.352 3.145 -7.229 1.00 81.19 177 LEU A C 1
ATOM 1420 O O . LEU A 1 177 ? -10.916 4.166 -7.605 1.00 81.19 177 LEU A O 1
ATOM 1424 N N . ASP A 1 178 ? -10.591 2.583 -6.044 1.00 80.62 178 ASP A N 1
ATOM 1425 C CA . ASP A 1 178 ? -11.492 3.174 -5.059 1.00 80.62 178 ASP A CA 1
ATOM 1426 C C . ASP A 1 178 ? -10.930 4.487 -4.504 1.00 80.62 178 ASP A C 1
ATOM 1428 O O . ASP A 1 178 ? -9.722 4.634 -4.331 1.00 80.62 178 ASP A O 1
ATOM 1432 N N . ASP A 1 179 ? -11.798 5.413 -4.100 1.00 76.19 179 ASP A N 1
ATOM 1433 C CA . ASP A 1 179 ? -11.383 6.643 -3.402 1.00 76.19 179 ASP A CA 1
ATOM 1434 C C . ASP A 1 179 ? -11.133 6.429 -1.896 1.00 76.19 179 ASP A C 1
ATOM 1436 O O . ASP A 1 179 ? -10.716 7.342 -1.180 1.00 76.19 179 ASP A O 1
ATOM 1440 N N . LYS A 1 180 ? -11.344 5.205 -1.399 1.00 82.25 180 LYS A N 1
ATOM 1441 C CA . LYS A 1 180 ? -11.167 4.853 0.015 1.00 82.25 180 LYS A CA 1
ATOM 1442 C C . LYS A 1 180 ? -9.697 4.880 0.441 1.00 82.25 180 LYS A C 1
ATOM 1444 O O . LYS A 1 180 ? -8.798 4.581 -0.350 1.00 82.25 180 LYS A O 1
ATOM 1449 N N . THR A 1 181 ? -9.447 5.201 1.709 1.00 83.62 181 THR A N 1
ATOM 1450 C CA . THR A 1 181 ? -8.122 5.041 2.328 1.00 83.62 181 THR A CA 1
ATOM 1451 C C . THR A 1 181 ? -7.793 3.553 2.417 1.00 83.62 181 THR A C 1
ATOM 1453 O O . THR A 1 181 ? -8.616 2.771 2.880 1.00 83.62 181 THR A O 1
ATOM 1456 N N . ILE A 1 182 ? -6.601 3.152 1.974 1.00 87.38 182 ILE A N 1
ATOM 1457 C CA . ILE A 1 182 ? -6.126 1.780 2.191 1.00 87.38 182 ILE A CA 1
ATOM 1458 C C . ILE A 1 182 ? -5.605 1.686 3.615 1.00 87.38 182 ILE A C 1
ATOM 1460 O O . ILE A 1 182 ? -4.776 2.507 4.009 1.00 87.38 182 ILE A O 1
ATOM 1464 N N . VAL A 1 183 ? -6.029 0.668 4.354 1.00 85.25 183 VAL A N 1
ATOM 1465 C CA . VAL A 1 183 ? -5.485 0.425 5.684 1.00 85.25 183 VAL A CA 1
ATOM 1466 C C . VAL A 1 183 ? -4.621 -0.823 5.704 1.00 85.25 183 VAL A C 1
ATOM 1468 O O . VAL A 1 183 ? -5.054 -1.887 5.277 1.00 85.25 183 VAL A O 1
ATOM 1471 N N . VAL A 1 184 ? -3.394 -0.665 6.195 1.00 84.44 184 VAL A N 1
ATOM 1472 C CA . VAL A 1 184 ? -2.416 -1.733 6.396 1.00 84.44 184 VAL A CA 1
ATOM 1473 C C . VAL A 1 184 ? -2.442 -2.110 7.877 1.00 84.44 184 VAL A C 1
ATOM 1475 O O . VAL A 1 184 ? -2.100 -1.286 8.730 1.00 84.44 184 VAL A O 1
ATOM 1478 N 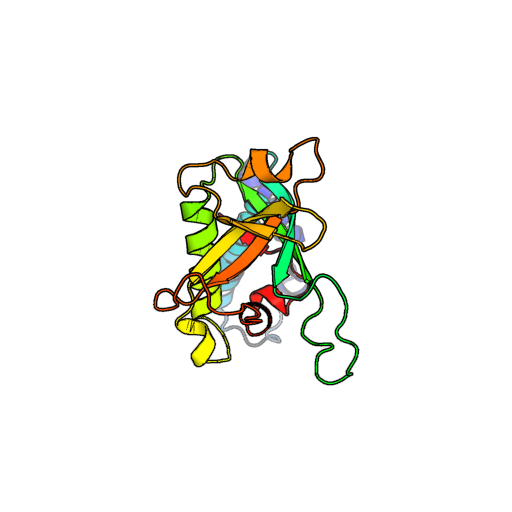N . SER A 1 185 ? -2.887 -3.327 8.183 1.00 73.38 185 SER A N 1
ATOM 1479 C CA . SER A 1 185 ? -3.154 -3.809 9.548 1.00 73.38 185 SER A CA 1
ATOM 1480 C C . SER A 1 185 ? -2.293 -4.986 9.960 1.00 73.38 185 SER A C 1
ATOM 1482 O O . SER A 1 185 ? -2.090 -5.859 9.089 1.00 73.38 185 SER A O 1
#

Sequence (185 aa):
LSDEDIEKQLEGMLPAHLRSPSPARFGWPPEAVADNIRLFIREAKDELALHGPDMVHNRIRVNGRSKPPRRAAFLFHEIFRKAIAFKKDISVLQFNQFFTDILKQSFDPQCRRFIAEVKKRVKSAPAEYVRVADTEAVAPLFEGEGKDILKLVAVDPAARASDPEPNNCFLWTQAFLDDKTIVVS

Organism: NCBI:txid943118

Secondary structure (DSSP, 8-state):
--HHHHHHHHHTTS-HHHHS---S-S---GGGHHHHHHHHHHHHHHHHHTTSTTEEEEEEEESSBSS--SSGGGGGGB-EEEEEEEETT-BHHHHHHHHHHHHHT-SSGGGGG-EEEEEEEEEETTEEEEEPPTTSBHHHHHH-SS---EEEEEE-TTS-TTS-----GGGGSHHHHSSSPEEE-

Foldseek 3Di:
DDPVVLLVVVLVVPDVCLVDDHDDDDPDDPVCSVVVSVVSSVVVVVVVVLVDPQKDKDWAWEAADCDQPPDPVRNLRDTDIAIAIEGQQDFQQLVQVVVLVQQCQFPDNVSNQWTKFKW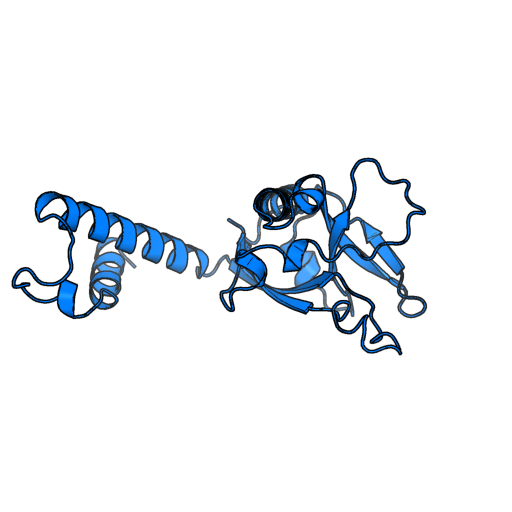KFPDVVVTDTDTDDRGDGDNCQRVDPDPIHIYIYTHRPPDDPPDDDDDSSSCRGPSRVDNDYHYRD

pLDDT: mean 74.19, std 14.09, range [43.66, 95.12]

Radius of gyration: 20.48 Å; chains: 1; bounding box: 60×32×52 Å